Protein AF-A0A258C4A0-F1 (afdb_monomer_lite)

Sequence (217 aa):
MFFAALQIHQSFGMEEMHFGIFVYMAILFAFRDQWVIITAAVVIAVHHLLFMWLQQQNMGVYLLPEEYNTLSVVMIHAAYVIVEAIVLVVLSRQALMEAKVSQALFDATDALVEQDGSIALNKRATDVNADVIHSFNKVLASLQTTIKTLNQAASDLHVQSDNLSADGKSLAAGMEQKLKEVERIAAATEEMSYNLAGLHKLAAAVELVVNSQHKQP

Radius of gyration: 52.53 Å; chains: 1; bounding box: 87×23×168 Å

Foldseek 3Di:
DVVLQVQCFVVQQPPVSNVVLLVVLVVQLVVLDLVSLVVSLVVVLCSLVVQLVCVVVVVSGGNHHPVQSDPVNSVVSNVVSVVSSVVSSVVSPVVVLVVLVVVLVVVQVVVQQDPVRHGDLVGARDCPPDPVSVVRNVVSVVVVVVVVVVVVVVVVVVVVVVVVVVVVVVVVVVVVVVVVVVVVVVVVVVVVVVVVVVVVVVVVVVVVVVVVVVPDD

pLDDT: mean 91.9, std 8.98, range [40.16, 98.06]

Structure (mmCIF, N/CA/C/O backbone):
data_AF-A0A258C4A0-F1
#
_entry.id   AF-A0A258C4A0-F1
#
loop_
_atom_site.group_PDB
_atom_site.id
_atom_site.type_symbol
_atom_site.label_atom_id
_atom_site.label_alt_id
_atom_site.label_comp_id
_atom_site.label_asym_id
_atom_site.label_entity_id
_atom_site.label_seq_id
_atom_site.pdbx_PDB_ins_code
_atom_site.Cartn_x
_atom_site.Cartn_y
_atom_site.Cartn_z
_atom_site.occupancy
_atom_site.B_iso_or_equiv
_atom_site.auth_seq_id
_atom_site.auth_comp_id
_atom_site.auth_asym_id
_atom_site.auth_atom_id
_atom_site.pdbx_PDB_model_num
ATOM 1 N N . MET A 1 1 ? 9.074 -0.095 -23.973 1.00 90.88 1 MET A N 1
ATOM 2 C CA . MET A 1 1 ? 10.442 -0.093 -24.539 1.00 90.88 1 MET A CA 1
ATOM 3 C C . MET A 1 1 ? 10.469 -0.183 -26.056 1.00 90.88 1 MET A C 1
ATOM 5 O O . MET A 1 1 ? 11.158 0.629 -26.649 1.00 90.88 1 MET A O 1
ATOM 9 N N . PHE A 1 2 ? 9.676 -1.051 -26.700 1.00 92.81 2 PHE A N 1
ATOM 10 C CA . PHE A 1 2 ? 9.595 -1.100 -28.172 1.00 92.81 2 PHE A CA 1
ATOM 11 C C . PHE A 1 2 ? 9.323 0.266 -28.835 1.00 92.81 2 PHE A C 1
ATOM 13 O O . PHE A 1 2 ? 10.041 0.652 -29.747 1.00 92.81 2 PHE A O 1
ATOM 20 N N . PHE A 1 3 ? 8.349 1.035 -28.334 1.00 93.81 3 PHE A N 1
ATOM 21 C CA . PHE A 1 3 ? 8.060 2.375 -28.865 1.00 93.81 3 PHE A CA 1
ATOM 22 C C . PHE A 1 3 ? 9.232 3.358 -28.735 1.00 93.81 3 PHE A C 1
ATOM 24 O O . PHE A 1 3 ? 9.452 4.138 -29.652 1.00 93.81 3 PHE A O 1
ATOM 31 N N . ALA A 1 4 ? 10.011 3.286 -27.650 1.00 94.75 4 ALA A N 1
ATOM 32 C CA . ALA A 1 4 ? 11.207 4.114 -27.480 1.00 94.75 4 ALA A CA 1
ATOM 33 C C . ALA A 1 4 ? 12.268 3.766 -28.535 1.00 94.75 4 ALA A C 1
ATOM 35 O O . ALA A 1 4 ? 12.763 4.645 -29.229 1.00 94.75 4 ALA A O 1
ATOM 36 N N . ALA A 1 5 ? 12.542 2.469 -28.716 1.00 94.56 5 ALA A N 1
ATOM 37 C CA . ALA A 1 5 ? 13.467 1.973 -29.736 1.00 94.56 5 ALA A CA 1
ATOM 38 C C . ALA A 1 5 ? 13.038 2.383 -31.156 1.00 94.56 5 ALA A C 1
ATOM 40 O O . ALA A 1 5 ? 13.861 2.793 -31.970 1.00 94.56 5 ALA A O 1
ATOM 41 N N . LEU A 1 6 ? 11.735 2.311 -31.446 1.00 95.06 6 LEU A N 1
ATOM 42 C CA . LEU A 1 6 ? 11.181 2.743 -32.726 1.00 95.06 6 LEU A CA 1
ATOM 43 C C . LEU A 1 6 ? 11.359 4.251 -32.946 1.00 95.06 6 LEU A C 1
ATOM 45 O O . LEU A 1 6 ? 11.721 4.658 -34.044 1.00 95.06 6 LEU A O 1
ATOM 49 N N . GLN A 1 7 ? 11.114 5.071 -31.923 1.00 95.88 7 GLN A N 1
ATOM 50 C CA . GLN A 1 7 ? 11.280 6.523 -32.004 1.00 95.88 7 GLN A CA 1
ATOM 51 C C . GLN A 1 7 ? 12.736 6.921 -32.251 1.00 95.88 7 GLN A C 1
ATOM 53 O O . GLN A 1 7 ? 12.980 7.718 -33.150 1.00 95.88 7 GLN A O 1
ATOM 58 N N . ILE A 1 8 ? 13.682 6.312 -31.527 1.00 96.25 8 ILE A N 1
ATOM 59 C CA . ILE A 1 8 ? 15.127 6.505 -31.735 1.00 96.25 8 ILE A CA 1
ATOM 60 C C . ILE A 1 8 ? 15.510 6.159 -33.177 1.00 96.25 8 ILE A C 1
ATOM 62 O O . ILE A 1 8 ? 16.209 6.916 -33.850 1.00 96.25 8 ILE A O 1
ATOM 66 N N . HIS A 1 9 ? 15.004 5.034 -33.686 1.00 95.56 9 HIS A N 1
ATOM 67 C CA . HIS A 1 9 ? 15.291 4.617 -35.051 1.00 95.56 9 HIS A CA 1
ATOM 68 C C . HIS A 1 9 ? 14.701 5.575 -36.101 1.00 95.56 9 HIS A C 1
ATOM 70 O O . HIS A 1 9 ? 15.396 5.948 -37.045 1.00 95.56 9 HIS A O 1
ATOM 76 N N . GLN A 1 10 ? 13.444 6.004 -35.934 1.00 96.50 10 GLN A N 1
ATOM 77 C CA . GLN A 1 10 ? 12.771 6.933 -36.854 1.00 96.50 10 GLN A CA 1
ATOM 78 C C . GLN A 1 10 ? 13.390 8.334 -36.852 1.00 96.50 10 GLN A C 1
ATOM 80 O O . GLN A 1 10 ? 13.319 9.032 -37.860 1.00 96.50 10 GLN A O 1
ATOM 85 N N . SER A 1 11 ? 14.012 8.741 -35.746 1.00 96.00 11 SER A N 1
ATOM 86 C CA . SER A 1 11 ? 14.743 10.002 -35.636 1.00 96.00 11 SER A CA 1
ATOM 87 C C . SER A 1 11 ? 16.209 9.890 -36.055 1.00 96.00 11 SER A C 1
ATOM 89 O O . SER A 1 11 ? 17.007 10.741 -35.670 1.00 96.00 11 SER A O 1
ATOM 91 N N . PHE A 1 12 ? 16.590 8.833 -36.781 1.00 94.50 12 PHE A N 1
ATOM 92 C CA . PHE A 1 12 ? 17.969 8.590 -37.220 1.00 94.50 12 PHE A CA 1
ATOM 93 C C . PHE A 1 12 ? 18.992 8.620 -36.069 1.00 94.50 12 PHE A C 1
ATOM 95 O O . PHE A 1 12 ? 20.129 9.052 -36.241 1.00 94.50 12 PHE A O 1
ATOM 102 N N . GLY A 1 13 ? 18.588 8.161 -34.881 1.00 93.44 13 GLY A N 1
ATOM 103 C CA . GLY A 1 13 ? 19.450 8.092 -33.705 1.00 93.44 13 GLY A CA 1
ATOM 104 C C . GLY A 1 13 ? 19.597 9.393 -32.913 1.00 93.44 13 GLY A C 1
ATOM 105 O O . GLY A 1 13 ? 20.448 9.440 -32.036 1.00 93.44 13 GLY A O 1
ATOM 106 N N . MET A 1 14 ? 18.793 10.433 -33.185 1.00 94.88 14 MET A N 1
ATOM 107 C CA . MET A 1 14 ? 18.806 11.696 -32.424 1.00 94.88 14 MET A CA 1
ATOM 108 C C . MET A 1 14 ? 18.883 11.463 -30.901 1.00 94.88 14 MET A C 1
ATOM 110 O O . MET A 1 14 ? 18.046 10.757 -30.327 1.00 94.88 14 MET A O 1
ATOM 114 N N . GLU A 1 15 ? 19.891 12.053 -30.250 1.00 90.62 15 GLU A N 1
ATOM 115 C CA . GLU A 1 15 ? 20.230 11.772 -28.849 1.00 90.62 15 GLU A CA 1
ATOM 116 C C . GLU A 1 15 ? 19.059 12.090 -27.913 1.00 90.62 15 GLU A C 1
ATOM 118 O O . GLU A 1 15 ? 18.717 11.289 -27.045 1.00 90.62 15 GLU A O 1
ATOM 123 N N . GLU A 1 16 ? 18.342 13.184 -28.163 1.00 93.75 16 GLU A N 1
ATOM 124 C CA . GLU A 1 16 ? 17.208 13.623 -27.354 1.00 93.75 16 GLU A CA 1
ATOM 125 C C . GLU A 1 16 ? 16.046 12.618 -27.348 1.00 93.75 16 GLU A C 1
ATOM 127 O O . GLU A 1 16 ? 15.292 12.550 -26.376 1.00 93.75 16 GLU A O 1
ATOM 132 N N . MET A 1 17 ? 15.900 11.778 -28.381 1.00 95.31 17 MET A N 1
ATOM 133 C CA . MET A 1 17 ? 14.849 10.750 -28.387 1.00 95.31 17 MET A CA 1
ATOM 134 C C . MET A 1 17 ? 15.112 9.624 -27.382 1.00 95.31 17 MET A C 1
ATOM 136 O O . MET A 1 17 ? 14.172 8.930 -26.986 1.00 95.31 17 MET A O 1
ATOM 140 N N . HIS A 1 18 ? 16.343 9.485 -26.879 1.00 95.25 18 HIS A N 1
ATOM 141 C CA . HIS A 1 18 ? 16.663 8.547 -25.803 1.00 95.25 18 HIS A CA 1
ATOM 142 C C . HIS A 1 18 ? 16.012 8.955 -24.479 1.00 95.25 18 HIS A C 1
ATOM 144 O O . HIS A 1 18 ? 15.714 8.082 -23.662 1.00 95.25 18 HIS A O 1
ATOM 150 N N . PHE A 1 19 ? 15.676 10.240 -24.286 1.00 94.75 19 PHE A N 1
ATOM 151 C CA . PHE A 1 19 ? 14.905 10.684 -23.119 1.00 94.75 19 PHE A CA 1
ATOM 152 C C . PHE A 1 19 ? 13.550 9.973 -23.009 1.00 94.75 19 PHE A C 1
ATOM 154 O O . PHE A 1 19 ? 13.056 9.745 -21.903 1.00 94.75 19 PHE A O 1
ATOM 161 N N . GLY A 1 20 ? 12.982 9.525 -24.136 1.00 94.81 20 GLY A N 1
ATOM 162 C CA . GLY A 1 20 ? 11.769 8.712 -24.157 1.00 94.81 20 GLY A CA 1
ATOM 163 C C . GLY A 1 20 ? 11.892 7.424 -23.337 1.00 94.81 20 GLY A C 1
ATOM 164 O O . GLY A 1 20 ? 10.916 6.998 -22.726 1.00 94.81 20 GLY A O 1
ATOM 165 N N . ILE A 1 21 ? 13.086 6.826 -23.249 1.00 95.81 21 ILE A N 1
ATOM 166 C CA . ILE A 1 21 ? 13.336 5.630 -22.431 1.00 95.81 21 ILE A CA 1
ATOM 167 C C . ILE A 1 21 ? 13.033 5.909 -20.956 1.00 95.81 21 ILE A C 1
ATOM 169 O O . ILE A 1 21 ? 12.276 5.152 -20.346 1.00 95.81 21 ILE A O 1
ATOM 173 N N . PHE A 1 22 ? 13.559 7.014 -20.426 1.00 95.94 22 PHE A N 1
ATOM 174 C CA . PHE A 1 22 ? 13.355 7.453 -19.043 1.00 95.94 22 PHE A CA 1
ATOM 175 C C . PHE A 1 22 ? 11.876 7.772 -18.781 1.00 95.94 22 PHE A C 1
ATOM 177 O O . PHE A 1 22 ? 11.286 7.329 -17.798 1.00 95.94 22 PHE A O 1
ATOM 184 N N . VAL A 1 23 ?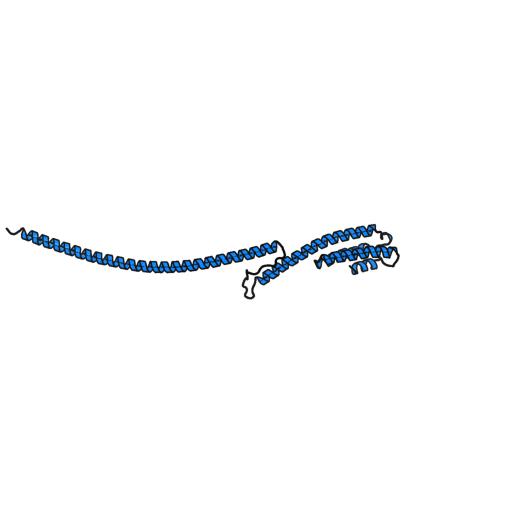 11.212 8.452 -19.724 1.00 96.38 23 VAL A N 1
ATOM 185 C CA . VAL A 1 23 ? 9.766 8.725 -19.629 1.00 96.38 23 VAL A CA 1
ATOM 186 C C . VAL A 1 23 ? 8.962 7.425 -19.559 1.00 96.38 23 VAL A C 1
ATOM 188 O O . VAL A 1 23 ? 8.087 7.275 -18.706 1.00 96.38 23 VAL A O 1
ATOM 191 N N . TYR A 1 24 ? 9.257 6.449 -20.419 1.00 96.31 24 TYR A N 1
ATOM 192 C CA . TYR A 1 24 ? 8.552 5.170 -20.392 1.00 96.31 24 TYR A CA 1
ATOM 193 C C . TYR A 1 24 ? 8.894 4.335 -19.153 1.00 96.31 24 TYR A C 1
ATOM 195 O O . TYR A 1 24 ? 8.010 3.649 -18.647 1.00 96.31 24 TYR A O 1
ATOM 203 N N . MET A 1 25 ? 10.125 4.387 -18.640 1.00 96.44 25 MET A N 1
ATOM 204 C CA . MET A 1 25 ? 10.504 3.759 -17.367 1.00 96.44 25 MET A CA 1
ATOM 205 C C . MET A 1 25 ? 9.698 4.347 -16.202 1.00 96.44 25 MET A C 1
ATOM 207 O O . MET A 1 25 ? 9.119 3.597 -15.414 1.00 96.44 25 MET A O 1
ATOM 211 N N . ALA A 1 26 ? 9.563 5.673 -16.151 1.00 95.81 26 ALA A N 1
ATOM 212 C CA . ALA A 1 26 ? 8.724 6.360 -15.175 1.00 95.81 26 ALA A CA 1
ATOM 213 C C . ALA A 1 26 ? 7.233 6.002 -15.314 1.00 95.81 26 ALA A C 1
ATOM 215 O O . ALA A 1 26 ? 6.534 5.871 -14.314 1.00 95.81 26 ALA A O 1
ATOM 216 N N . ILE A 1 27 ? 6.726 5.773 -16.530 1.00 96.44 27 ILE A N 1
ATOM 217 C CA . ILE A 1 27 ? 5.359 5.255 -16.722 1.00 96.44 27 ILE A CA 1
ATOM 218 C C . ILE A 1 27 ? 5.242 3.821 -16.186 1.00 96.44 27 ILE A C 1
ATOM 220 O O . ILE A 1 27 ? 4.262 3.489 -15.520 1.00 96.44 27 ILE A O 1
ATOM 224 N N . LEU A 1 28 ? 6.237 2.963 -16.434 1.00 96.06 28 LEU A N 1
ATOM 225 C CA . LEU A 1 28 ? 6.232 1.577 -15.955 1.00 96.06 28 LEU A CA 1
ATOM 226 C C . LEU A 1 28 ? 6.274 1.466 -14.424 1.00 96.06 28 LEU A C 1
ATOM 228 O O . LEU A 1 28 ? 5.780 0.483 -13.871 1.00 96.06 28 LEU A O 1
ATOM 232 N N . PHE A 1 29 ? 6.778 2.482 -13.724 1.00 96.19 29 PHE A N 1
ATOM 233 C CA . PHE A 1 29 ? 6.692 2.553 -12.265 1.00 96.19 29 PHE A CA 1
ATOM 234 C C . PHE A 1 29 ?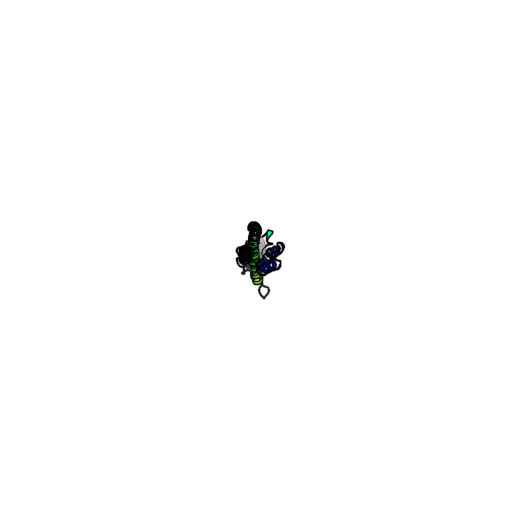 5.242 2.484 -11.748 1.00 96.19 29 PHE A C 1
ATOM 236 O O . PHE A 1 29 ? 5.010 1.959 -10.659 1.00 96.19 29 PHE A O 1
ATOM 243 N N . ALA A 1 30 ? 4.243 2.902 -12.539 1.00 95.19 30 ALA A N 1
ATOM 244 C CA . ALA A 1 30 ? 2.830 2.808 -12.162 1.00 95.19 30 ALA A CA 1
ATOM 245 C C . ALA A 1 30 ? 2.365 1.370 -11.859 1.00 95.19 30 ALA A C 1
ATOM 247 O O . ALA A 1 30 ? 1.434 1.183 -11.076 1.00 95.19 30 ALA A O 1
ATOM 248 N N . PHE A 1 31 ? 3.030 0.353 -12.420 1.00 95.12 31 PHE A N 1
ATOM 249 C CA . PHE A 1 31 ? 2.736 -1.054 -12.130 1.00 95.12 31 PHE A CA 1
ATOM 250 C C . PHE A 1 31 ? 3.229 -1.502 -10.745 1.00 95.12 31 PHE A C 1
ATOM 252 O O . PHE A 1 31 ? 2.808 -2.554 -10.270 1.00 95.12 31 PHE A O 1
ATOM 259 N N . ARG A 1 32 ? 4.099 -0.717 -10.087 1.00 95.81 32 ARG A N 1
ATOM 260 C CA . ARG A 1 32 ? 4.682 -1.000 -8.759 1.00 95.81 32 ARG A CA 1
ATOM 261 C C . ARG A 1 32 ? 5.365 -2.370 -8.670 1.00 95.81 32 ARG A C 1
ATOM 263 O O . ARG A 1 32 ? 5.501 -2.938 -7.588 1.00 95.81 32 ARG A O 1
ATOM 270 N N . ASP A 1 33 ? 5.818 -2.893 -9.805 1.00 96.50 33 ASP A N 1
ATOM 271 C CA . ASP A 1 33 ? 6.518 -4.166 -9.901 1.00 96.50 33 ASP A CA 1
ATOM 272 C C . ASP A 1 33 ? 7.958 -3.940 -10.367 1.00 96.50 33 ASP A C 1
ATOM 274 O O . ASP A 1 33 ? 8.230 -3.492 -11.482 1.00 96.50 33 ASP A O 1
ATOM 278 N N . GLN A 1 34 ? 8.897 -4.296 -9.495 1.00 96.12 34 GLN A N 1
ATOM 279 C CA . GLN A 1 34 ? 10.329 -4.235 -9.768 1.00 96.12 34 GLN A CA 1
ATOM 280 C C . GLN A 1 34 ? 10.741 -5.044 -11.004 1.00 96.12 34 GLN A C 1
ATOM 282 O O . GLN A 1 34 ? 11.671 -4.652 -11.707 1.00 96.12 34 GLN A O 1
ATOM 287 N N . TRP A 1 35 ? 10.065 -6.162 -11.288 1.00 96.69 35 TRP A N 1
ATOM 288 C CA . TRP A 1 35 ? 10.434 -7.035 -12.399 1.00 96.69 35 TRP A CA 1
ATOM 289 C C . TRP A 1 35 ? 10.115 -6.400 -13.745 1.00 96.69 35 TRP A C 1
ATOM 291 O O . TRP A 1 35 ? 10.853 -6.614 -14.707 1.00 96.69 35 TRP A O 1
ATOM 301 N N . VAL A 1 36 ? 9.083 -5.557 -13.803 1.00 97.00 36 VAL A N 1
ATOM 302 C CA . VAL A 1 36 ? 8.750 -4.768 -14.993 1.00 97.00 36 VAL A CA 1
ATOM 303 C C . VAL A 1 36 ? 9.886 -3.794 -15.318 1.00 97.00 36 VAL A C 1
ATOM 305 O O . VAL A 1 36 ? 10.315 -3.715 -16.469 1.00 97.00 36 VAL A O 1
ATOM 308 N N . ILE A 1 37 ? 10.435 -3.117 -14.303 1.00 97.56 37 ILE A N 1
ATOM 309 C CA . ILE A 1 37 ? 11.554 -2.175 -14.459 1.00 97.56 37 ILE A CA 1
ATOM 310 C C . ILE A 1 37 ? 12.844 -2.905 -14.858 1.00 97.56 37 ILE A C 1
ATOM 312 O O . ILE A 1 37 ? 13.511 -2.505 -15.811 1.00 97.56 37 ILE A O 1
ATOM 316 N N . ILE A 1 38 ? 13.174 -4.016 -14.188 1.00 97.25 38 ILE A N 1
ATOM 317 C CA . ILE A 1 38 ? 14.368 -4.819 -14.506 1.00 97.25 38 ILE A CA 1
ATOM 318 C C . ILE A 1 38 ? 14.290 -5.353 -15.941 1.00 97.25 38 ILE A C 1
ATOM 320 O O . ILE A 1 38 ? 15.254 -5.249 -16.697 1.00 97.25 38 ILE A O 1
ATOM 324 N N . THR A 1 39 ? 13.132 -5.883 -16.342 1.00 97.31 39 THR A N 1
ATOM 325 C CA . THR A 1 39 ? 12.923 -6.391 -17.704 1.00 97.31 39 THR A CA 1
ATOM 326 C C . THR A 1 39 ? 13.076 -5.275 -18.733 1.00 97.31 39 THR A C 1
ATOM 328 O O . THR A 1 39 ? 13.726 -5.473 -19.758 1.00 97.31 39 THR A O 1
ATOM 331 N N . ALA A 1 40 ? 12.534 -4.084 -18.457 1.00 96.69 40 ALA A N 1
ATOM 332 C CA . ALA A 1 40 ? 12.713 -2.927 -19.324 1.00 96.69 40 ALA A CA 1
ATOM 333 C C . ALA A 1 40 ? 14.196 -2.558 -19.485 1.00 96.69 40 ALA A C 1
ATOM 335 O O . ALA A 1 40 ? 14.653 -2.430 -20.621 1.00 96.69 40 ALA A O 1
ATOM 336 N N . ALA A 1 41 ? 14.953 -2.471 -18.386 1.00 96.81 41 ALA A N 1
ATOM 337 C CA . ALA A 1 41 ? 16.388 -2.181 -18.404 1.00 96.81 41 ALA A CA 1
ATOM 338 C C . ALA A 1 41 ? 17.187 -3.211 -19.223 1.00 96.81 41 ALA A C 1
ATOM 340 O O . ALA A 1 41 ? 18.035 -2.834 -20.032 1.00 96.81 41 ALA A O 1
ATOM 341 N N . VAL A 1 42 ? 16.877 -4.506 -19.085 1.00 96.38 42 VAL A N 1
ATOM 342 C CA . VAL A 1 42 ? 17.506 -5.574 -19.881 1.00 96.38 42 VAL A CA 1
ATOM 343 C C . VAL A 1 42 ? 17.195 -5.416 -21.370 1.00 96.38 42 VAL A C 1
ATOM 345 O O . VAL A 1 42 ? 18.102 -5.498 -22.197 1.00 96.38 42 VAL A O 1
ATOM 348 N N . VAL A 1 43 ? 15.936 -5.147 -21.730 1.00 96.62 43 VAL A N 1
ATOM 349 C CA . VAL A 1 43 ? 15.540 -4.919 -23.131 1.00 96.62 43 VAL A CA 1
ATOM 350 C C . VAL A 1 43 ? 16.266 -3.709 -23.720 1.00 96.62 43 VAL A C 1
ATOM 352 O O . VAL A 1 43 ? 16.743 -3.778 -24.851 1.00 96.62 43 VAL A O 1
ATOM 355 N N . ILE A 1 44 ? 16.386 -2.619 -22.957 1.00 95.62 44 ILE A N 1
ATOM 356 C CA . ILE A 1 44 ? 17.127 -1.418 -23.362 1.00 95.62 44 ILE A CA 1
ATOM 357 C C . ILE A 1 44 ? 18.603 -1.759 -23.595 1.00 95.62 44 ILE A C 1
ATOM 359 O O . ILE A 1 44 ? 19.142 -1.395 -24.639 1.00 95.62 44 ILE A O 1
ATOM 363 N N . ALA A 1 45 ? 19.241 -2.489 -22.677 1.00 95.12 45 ALA A N 1
ATOM 364 C CA . ALA A 1 45 ? 20.645 -2.879 -22.795 1.00 95.12 45 ALA A CA 1
ATOM 365 C C . ALA A 1 45 ? 20.902 -3.730 -24.048 1.00 95.12 45 ALA A C 1
ATOM 367 O O . ALA A 1 45 ? 21.818 -3.441 -24.817 1.00 95.12 45 ALA A O 1
ATOM 368 N N . VAL A 1 46 ? 20.055 -4.738 -24.293 1.00 96.00 46 VAL A N 1
ATOM 369 C CA . VAL A 1 46 ? 20.134 -5.564 -25.506 1.00 96.00 46 VAL A CA 1
ATOM 370 C C . VAL A 1 46 ? 19.940 -4.707 -26.753 1.00 96.00 46 VAL A C 1
ATOM 372 O O . VAL A 1 46 ? 20.724 -4.829 -27.688 1.00 96.00 46 VAL A O 1
ATOM 375 N N . HIS A 1 47 ? 18.943 -3.817 -26.763 1.00 95.62 47 HIS A N 1
ATOM 376 C CA . HIS A 1 47 ? 18.698 -2.916 -27.888 1.00 95.62 47 HIS A CA 1
ATOM 377 C C . HIS A 1 47 ? 19.914 -2.033 -28.192 1.00 95.62 47 HIS A C 1
ATOM 379 O O . HIS A 1 47 ? 20.343 -2.005 -29.339 1.00 95.62 47 HIS A O 1
ATOM 385 N N . HIS A 1 48 ? 20.511 -1.384 -27.189 1.00 94.94 48 HIS A N 1
ATOM 386 C CA . HIS A 1 48 ? 21.649 -0.482 -27.400 1.00 94.94 48 HIS A CA 1
ATOM 387 C C . HIS A 1 48 ? 22.887 -1.233 -27.888 1.00 94.94 48 HIS A C 1
ATOM 389 O O . HIS A 1 48 ? 23.511 -0.822 -28.859 1.00 94.94 48 HIS A O 1
ATOM 395 N N . LEU A 1 49 ? 23.231 -2.366 -27.270 1.00 94.38 49 LEU A N 1
ATOM 396 C CA . LEU A 1 49 ? 24.405 -3.139 -27.685 1.00 94.38 49 LEU A CA 1
ATOM 397 C C . LEU A 1 49 ? 24.226 -3.741 -29.083 1.00 94.38 49 LEU A C 1
ATOM 399 O O . LEU A 1 49 ? 25.136 -3.671 -29.909 1.00 94.38 49 LEU A O 1
ATOM 403 N N . LEU A 1 50 ? 23.047 -4.305 -29.361 1.00 94.75 50 LEU A N 1
ATOM 404 C CA . LEU A 1 50 ? 22.751 -4.918 -30.650 1.00 94.75 50 LEU A CA 1
ATOM 405 C C . LEU A 1 50 ? 22.672 -3.870 -31.763 1.00 94.75 50 LEU A C 1
ATOM 407 O O . LEU A 1 50 ? 23.266 -4.071 -32.816 1.00 94.75 50 LEU A O 1
ATOM 411 N N . PHE A 1 51 ? 21.971 -2.754 -31.550 1.00 94.81 51 PHE A N 1
ATOM 412 C CA . PHE A 1 51 ? 21.794 -1.738 -32.590 1.00 94.81 51 PHE A CA 1
ATOM 413 C C . PHE A 1 51 ? 23.072 -0.935 -32.827 1.00 94.81 51 PHE A C 1
ATOM 415 O O . PHE A 1 51 ? 23.354 -0.632 -33.980 1.00 94.81 51 PHE A O 1
ATOM 422 N N . MET A 1 52 ? 23.889 -0.680 -31.796 1.00 94.81 52 MET A N 1
ATOM 423 C CA . MET A 1 52 ? 25.234 -0.117 -31.971 1.00 94.81 52 MET A CA 1
ATOM 424 C C . MET A 1 52 ? 26.057 -1.004 -32.914 1.00 94.81 52 MET A C 1
ATOM 426 O O . MET A 1 52 ? 26.620 -0.513 -33.893 1.00 94.81 52 MET A O 1
ATOM 430 N N . TRP A 1 53 ? 26.083 -2.318 -32.656 1.00 94.31 53 TRP A N 1
ATOM 431 C CA . TRP A 1 53 ? 26.824 -3.274 -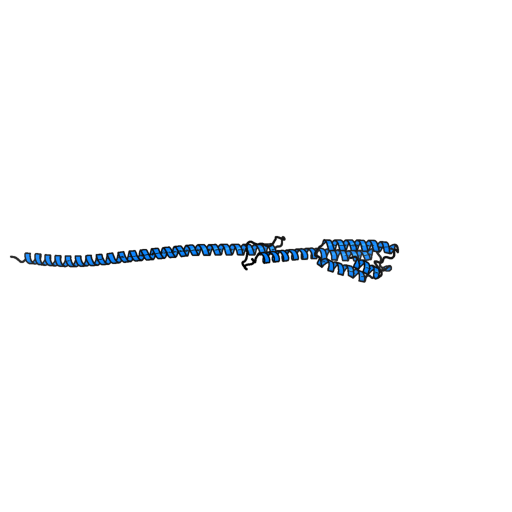33.479 1.00 94.31 53 TRP A CA 1
ATOM 432 C C . TRP A 1 53 ? 26.273 -3.370 -34.908 1.00 94.31 53 TRP A C 1
ATOM 434 O O . TRP A 1 53 ? 27.037 -3.269 -35.863 1.00 94.31 53 TRP A O 1
ATOM 444 N N . LEU A 1 54 ? 24.955 -3.506 -35.081 1.00 95.25 54 LEU A N 1
ATOM 445 C CA . LEU A 1 54 ? 24.317 -3.583 -36.403 1.00 95.25 54 LEU A CA 1
ATOM 446 C C . LEU A 1 54 ? 24.507 -2.293 -37.221 1.00 95.25 54 LEU A C 1
ATOM 448 O O . LEU A 1 54 ? 24.736 -2.358 -38.431 1.00 95.25 54 LEU A O 1
ATOM 452 N N . GLN A 1 55 ? 24.442 -1.125 -36.577 1.00 94.88 55 GLN A N 1
ATOM 453 C CA . GLN A 1 55 ? 24.678 0.161 -37.230 1.00 94.88 55 GLN A CA 1
ATOM 454 C C . GLN A 1 55 ? 26.133 0.287 -37.703 1.00 94.88 55 GLN A C 1
ATOM 456 O O . GLN A 1 55 ? 26.364 0.728 -38.824 1.00 94.88 55 GLN A O 1
ATOM 461 N N . GLN A 1 56 ? 27.110 -0.182 -36.915 1.00 92.12 56 GLN A N 1
ATOM 462 C CA . GLN A 1 56 ? 28.523 -0.236 -37.331 1.00 92.12 56 GLN A CA 1
ATOM 463 C C . GLN A 1 56 ? 28.756 -1.142 -38.554 1.00 92.12 56 GLN A C 1
ATOM 465 O O . GLN A 1 56 ? 29.714 -0.937 -39.294 1.00 92.12 56 GLN A O 1
ATOM 470 N N . GLN A 1 57 ? 27.876 -2.121 -38.793 1.00 94.31 57 GLN A N 1
ATOM 471 C CA . GLN A 1 57 ? 27.894 -2.981 -39.982 1.00 94.31 57 GLN A CA 1
ATOM 472 C C . GLN A 1 57 ? 27.074 -2.420 -41.159 1.00 94.31 57 GLN A C 1
ATOM 474 O O . GLN A 1 57 ? 26.873 -3.120 -42.149 1.00 94.31 57 GLN A O 1
ATOM 479 N N . ASN A 1 58 ? 26.587 -1.175 -41.077 1.00 91.88 58 ASN A N 1
ATOM 480 C CA . ASN A 1 58 ? 25.765 -0.524 -42.105 1.00 91.88 58 ASN A CA 1
ATOM 481 C C . ASN A 1 58 ? 24.455 -1.272 -42.433 1.00 91.88 58 ASN A C 1
ATOM 483 O O . ASN A 1 58 ? 23.973 -1.236 -43.564 1.00 91.88 58 ASN A O 1
ATOM 487 N N . MET A 1 59 ? 23.837 -1.934 -41.446 1.00 92.19 59 MET A N 1
ATOM 488 C CA . MET A 1 59 ? 22.606 -2.721 -41.639 1.00 92.19 59 MET A CA 1
ATOM 489 C C . MET A 1 59 ? 21.303 -1.896 -41.671 1.00 92.19 59 MET A C 1
ATOM 491 O O . MET A 1 59 ? 20.218 -2.454 -41.526 1.00 92.19 59 MET A O 1
ATOM 495 N N . GLY A 1 60 ? 21.384 -0.573 -41.850 1.00 91.50 60 GLY A N 1
ATOM 496 C CA . GLY A 1 60 ? 20.206 0.297 -41.974 1.00 91.50 60 GLY A CA 1
ATOM 497 C C . GLY A 1 60 ? 19.385 0.463 -40.690 1.00 91.50 60 GLY A C 1
ATOM 498 O O . GLY A 1 60 ? 18.210 0.811 -40.762 1.00 91.50 60 GLY A O 1
ATOM 499 N N . VAL A 1 61 ? 19.982 0.211 -39.520 1.00 93.94 61 VAL A N 1
ATOM 500 C CA . VAL A 1 61 ? 19.404 0.539 -38.208 1.00 93.94 61 VAL A CA 1
ATOM 501 C C . VAL A 1 61 ? 20.141 1.721 -37.591 1.00 93.94 61 VAL A C 1
ATOM 503 O O . VAL A 1 61 ? 21.327 1.914 -37.846 1.00 93.94 61 VAL A O 1
ATOM 506 N N . TYR A 1 62 ? 19.432 2.494 -36.771 1.00 94.75 62 TYR A N 1
ATOM 507 C CA . TYR A 1 62 ? 19.939 3.737 -36.191 1.00 94.75 62 TYR A CA 1
ATOM 508 C C . TYR A 1 62 ? 19.699 3.729 -34.685 1.00 94.75 62 TYR A C 1
ATOM 510 O O . TYR A 1 62 ? 18.560 3.559 -34.248 1.00 94.75 62 TYR A O 1
ATOM 518 N N . LEU A 1 63 ? 20.778 3.883 -33.922 1.00 95.12 63 LEU A N 1
ATOM 519 C CA . LEU A 1 63 ? 20.787 4.070 -32.475 1.00 95.12 63 LEU A CA 1
ATOM 520 C C . LEU A 1 63 ? 21.279 5.474 -32.126 1.00 95.12 63 LEU A C 1
ATOM 522 O O . LEU A 1 63 ? 20.586 6.194 -31.429 1.00 95.12 63 LEU A O 1
ATOM 526 N N . LEU A 1 64 ? 22.450 5.859 -32.633 1.00 94.56 64 LEU A N 1
ATOM 527 C CA . LEU A 1 64 ? 23.085 7.161 -32.405 1.00 94.56 64 LEU A CA 1
ATOM 528 C C . LEU A 1 64 ? 23.490 7.778 -33.750 1.00 94.56 64 LEU A C 1
ATOM 530 O O . LEU A 1 64 ? 23.639 7.031 -34.723 1.00 94.56 64 LEU A O 1
ATOM 534 N N . PRO A 1 65 ? 23.724 9.099 -33.842 1.00 93.44 65 PRO A N 1
ATOM 535 C CA . PRO A 1 65 ? 24.335 9.686 -35.030 1.00 93.44 65 PRO A CA 1
ATOM 536 C C . PRO A 1 65 ? 25.718 9.058 -35.269 1.00 93.44 65 PRO A C 1
ATOM 538 O O . PRO A 1 65 ? 26.403 8.686 -34.315 1.00 93.44 65 PRO A O 1
ATOM 541 N N . GLU A 1 66 ? 26.141 8.912 -36.530 1.00 87.75 66 GLU A N 1
ATOM 542 C CA . GLU A 1 66 ? 27.363 8.158 -36.879 1.00 87.75 66 GLU A CA 1
ATOM 543 C C . GLU A 1 66 ? 28.612 8.645 -36.132 1.00 87.75 66 GLU A C 1
ATOM 545 O O . GLU A 1 66 ? 29.415 7.833 -35.674 1.00 87.75 66 GLU A O 1
ATOM 550 N N . GLU A 1 67 ? 28.740 9.959 -35.949 1.00 87.56 67 GLU A N 1
ATOM 551 C CA . GLU A 1 67 ? 29.862 10.595 -35.254 1.00 87.56 67 GLU A CA 1
ATOM 552 C C . GLU A 1 67 ? 29.921 10.274 -33.747 1.00 87.56 67 GLU A C 1
ATOM 554 O O . GLU A 1 67 ? 31.001 10.282 -33.154 1.00 87.56 67 GLU A O 1
ATOM 559 N N . TYR A 1 68 ? 28.783 9.919 -33.141 1.00 87.25 68 TYR A N 1
ATOM 560 C CA . TYR A 1 68 ? 28.647 9.623 -31.711 1.00 87.25 68 TYR A CA 1
ATOM 561 C C . TYR A 1 68 ? 28.407 8.140 -31.409 1.00 87.25 68 TYR A C 1
ATOM 563 O O . TYR A 1 68 ? 28.367 7.765 -30.234 1.00 87.25 68 TYR A O 1
ATOM 571 N N . ASN A 1 69 ? 28.306 7.275 -32.428 1.00 89.12 69 ASN A N 1
ATOM 572 C CA . ASN A 1 69 ? 28.070 5.832 -32.292 1.00 89.12 69 ASN A CA 1
ATOM 573 C C . ASN A 1 69 ? 29.303 5.068 -31.759 1.00 89.12 69 ASN A C 1
ATOM 575 O O . ASN A 1 69 ? 29.875 4.179 -32.398 1.00 89.12 69 ASN A O 1
ATOM 579 N N . THR A 1 70 ? 29.729 5.435 -30.554 1.00 90.38 70 THR A N 1
ATOM 580 C CA . THR A 1 70 ? 30.884 4.890 -29.851 1.00 90.38 70 THR A CA 1
ATOM 581 C C . THR A 1 70 ? 30.439 4.141 -28.602 1.00 90.38 70 THR A C 1
ATOM 583 O O . THR A 1 70 ? 29.471 4.510 -27.932 1.00 90.38 70 THR A O 1
ATOM 586 N N . LEU A 1 71 ? 31.211 3.120 -28.221 1.00 91.19 71 LEU A N 1
ATOM 587 C CA . LEU A 1 71 ? 30.955 2.365 -26.993 1.00 91.19 71 LEU A CA 1
ATOM 588 C C . LEU A 1 71 ? 30.932 3.275 -25.750 1.00 91.19 71 LEU A C 1
ATOM 590 O O . LEU A 1 71 ? 30.148 3.039 -24.839 1.00 91.19 71 LEU A O 1
ATOM 594 N N . SER A 1 72 ? 31.743 4.338 -25.719 1.00 92.69 72 SER A N 1
ATOM 595 C CA . SER A 1 72 ? 31.788 5.279 -24.592 1.00 92.69 72 SER A CA 1
ATOM 596 C C . SER A 1 72 ? 30.443 5.970 -24.354 1.00 92.69 72 SER A C 1
ATOM 598 O O . SER A 1 72 ? 29.995 6.049 -23.212 1.00 92.69 72 SER A O 1
ATOM 600 N N . VAL A 1 73 ? 29.777 6.441 -25.414 1.00 91.88 73 VAL A N 1
ATOM 601 C CA . VAL A 1 73 ? 28.481 7.135 -25.304 1.00 91.88 73 VAL A CA 1
ATOM 602 C C . VAL A 1 73 ? 27.389 6.169 -24.842 1.00 91.88 73 VAL A C 1
ATOM 604 O O . VAL A 1 73 ? 26.605 6.500 -23.949 1.00 91.88 73 VAL A O 1
ATOM 607 N N . VAL A 1 74 ? 27.389 4.941 -25.369 1.00 93.19 74 VAL A N 1
ATOM 608 C CA . VAL A 1 74 ? 26.469 3.877 -24.935 1.00 93.19 74 VAL A CA 1
ATOM 609 C C . VAL A 1 74 ? 26.683 3.519 -23.462 1.00 93.19 74 VAL A C 1
ATOM 611 O O . VAL A 1 74 ? 25.714 3.346 -22.726 1.00 93.19 74 VAL A O 1
ATOM 614 N N . MET A 1 75 ? 27.934 3.461 -22.994 1.00 92.69 75 MET A N 1
ATOM 615 C CA . MET A 1 75 ? 28.241 3.184 -21.587 1.00 92.69 75 MET A CA 1
ATOM 616 C C . MET A 1 75 ? 27.770 4.299 -20.646 1.00 92.69 75 MET A C 1
ATOM 618 O O . MET A 1 75 ? 27.307 4.000 -19.546 1.00 92.69 75 MET A O 1
ATOM 622 N N . ILE A 1 76 ? 27.828 5.566 -21.073 1.00 93.06 76 ILE A N 1
ATOM 623 C CA . ILE A 1 76 ? 27.259 6.686 -20.307 1.00 93.06 76 ILE A CA 1
ATOM 624 C C . ILE A 1 76 ? 25.740 6.513 -20.174 1.00 93.06 76 ILE A C 1
ATOM 626 O O . ILE A 1 76 ? 25.213 6.565 -19.064 1.00 93.06 76 ILE A O 1
ATOM 630 N N . HIS A 1 77 ? 25.037 6.229 -21.274 1.00 91.56 77 HIS A N 1
ATOM 631 C CA . HIS A 1 77 ? 23.591 5.982 -21.246 1.00 91.56 77 HIS A CA 1
ATOM 632 C C . HIS A 1 77 ? 23.231 4.785 -20.360 1.00 91.56 77 HIS A C 1
ATOM 634 O O . HIS A 1 77 ? 22.314 4.868 -19.543 1.00 91.56 77 HIS A O 1
ATOM 640 N N . ALA A 1 78 ? 23.992 3.693 -20.463 1.00 93.56 78 ALA A N 1
ATOM 641 C CA . ALA A 1 78 ? 23.813 2.520 -19.619 1.00 93.56 78 ALA A CA 1
ATOM 642 C C . ALA A 1 78 ? 23.965 2.864 -18.129 1.00 93.56 78 ALA A C 1
ATOM 644 O O . ALA A 1 78 ? 23.162 2.408 -17.318 1.00 93.56 78 ALA A O 1
ATOM 645 N N . ALA A 1 79 ? 24.938 3.706 -17.762 1.00 94.94 79 ALA A N 1
ATOM 646 C CA . ALA A 1 79 ? 25.109 4.153 -16.382 1.00 94.94 79 ALA A CA 1
ATOM 647 C C . ALA A 1 79 ? 23.876 4.916 -15.867 1.00 94.94 79 ALA A C 1
ATOM 649 O O . ALA A 1 79 ? 23.401 4.626 -14.768 1.00 94.94 79 ALA A O 1
ATOM 650 N N . TYR A 1 80 ? 23.310 5.826 -16.666 1.00 95.81 80 TYR A N 1
ATOM 651 C CA . TYR A 1 80 ? 22.086 6.5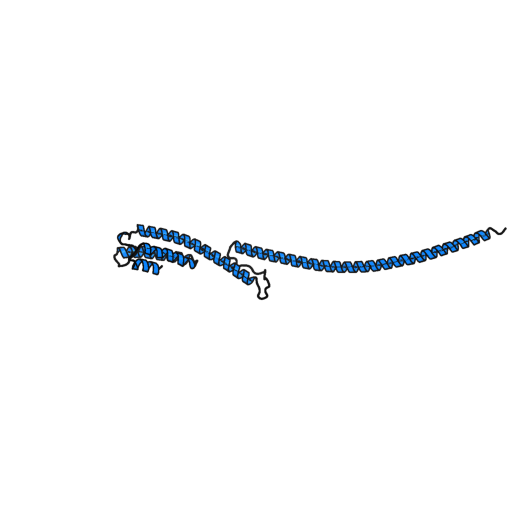46 -16.296 1.00 95.81 80 TYR A CA 1
ATOM 652 C C . TYR A 1 80 ? 20.880 5.615 -16.135 1.00 95.81 80 TYR A C 1
ATOM 654 O O . TYR A 1 80 ? 20.171 5.715 -15.134 1.00 95.81 80 TYR A O 1
ATOM 662 N N . VAL A 1 81 ? 20.678 4.670 -17.059 1.00 96.00 81 VAL A N 1
ATOM 663 C CA . VAL A 1 81 ? 19.585 3.684 -16.975 1.00 96.00 81 VAL A CA 1
ATOM 664 C C . VAL A 1 81 ? 19.746 2.778 -15.751 1.00 96.00 81 VAL A C 1
ATOM 666 O O . VAL A 1 81 ? 18.757 2.457 -15.099 1.00 96.00 81 VAL A O 1
ATOM 669 N N . ILE A 1 82 ? 20.975 2.385 -15.393 1.00 96.94 82 ILE A N 1
ATOM 670 C CA . ILE A 1 82 ? 21.238 1.595 -14.179 1.00 96.94 82 ILE A CA 1
ATOM 671 C C . ILE A 1 82 ? 20.851 2.387 -12.930 1.00 96.94 82 ILE A C 1
ATOM 673 O O . ILE A 1 82 ? 20.146 1.859 -12.069 1.00 96.94 82 ILE A O 1
ATOM 677 N N . VAL A 1 83 ? 21.291 3.644 -12.826 1.00 97.69 83 VAL A N 1
ATOM 678 C CA . VAL A 1 83 ? 20.962 4.503 -11.680 1.00 97.69 83 VAL A CA 1
ATOM 679 C C . VAL A 1 83 ? 19.449 4.696 -11.572 1.00 97.69 83 VAL A C 1
ATOM 681 O O . VAL A 1 83 ? 18.884 4.490 -10.498 1.00 97.69 83 VAL A O 1
ATOM 684 N N . GLU A 1 84 ? 18.781 5.020 -12.679 1.00 97.06 84 GLU A N 1
ATOM 685 C CA . GLU A 1 84 ? 17.325 5.163 -12.718 1.00 97.06 84 GLU A CA 1
ATOM 686 C C . GLU A 1 84 ? 16.617 3.863 -12.310 1.00 97.06 84 GLU A C 1
ATOM 688 O O . GLU A 1 84 ? 15.744 3.884 -11.443 1.00 97.06 84 GLU A O 1
ATOM 693 N N . ALA A 1 85 ? 17.013 2.721 -12.878 1.00 97.50 85 ALA A N 1
ATOM 694 C CA . ALA A 1 85 ? 16.413 1.428 -12.570 1.00 97.50 85 ALA A CA 1
ATOM 695 C C . ALA A 1 85 ? 16.547 1.077 -11.083 1.00 97.50 85 ALA A C 1
ATOM 697 O O . ALA A 1 85 ? 15.582 0.608 -10.483 1.00 97.50 85 ALA A O 1
ATOM 698 N N . ILE A 1 86 ? 17.707 1.337 -10.467 1.00 98.00 86 ILE A N 1
ATOM 699 C CA . ILE A 1 86 ? 17.915 1.120 -9.028 1.00 98.00 86 ILE A CA 1
ATOM 700 C C . ILE A 1 86 ? 16.920 1.956 -8.218 1.00 98.00 86 ILE A C 1
ATOM 702 O O . ILE A 1 86 ? 16.231 1.415 -7.349 1.00 98.00 86 ILE A O 1
ATOM 706 N N . VAL A 1 87 ? 16.811 3.253 -8.519 1.00 98.00 87 VAL A N 1
ATOM 707 C CA . VAL A 1 87 ? 15.890 4.158 -7.820 1.00 98.00 87 VAL A CA 1
ATOM 708 C C . VAL A 1 87 ? 14.441 3.698 -7.996 1.00 98.00 87 VAL A C 1
ATOM 710 O O . VAL A 1 87 ? 13.725 3.532 -7.007 1.00 98.00 87 VAL A O 1
ATOM 713 N N . LEU A 1 88 ? 14.013 3.415 -9.228 1.00 97.75 88 LEU A N 1
ATOM 714 C CA . LEU A 1 88 ? 12.645 2.983 -9.519 1.00 97.75 88 LEU A CA 1
ATOM 715 C C . LEU A 1 88 ? 12.305 1.630 -8.890 1.00 97.75 88 LEU A C 1
ATOM 717 O O . LEU A 1 88 ? 11.177 1.444 -8.440 1.00 97.75 88 LEU A O 1
ATOM 721 N N . VAL A 1 89 ? 13.250 0.690 -8.805 1.00 98.06 89 VAL A N 1
ATOM 722 C CA . VAL A 1 89 ? 13.041 -0.598 -8.123 1.00 98.06 89 VAL A CA 1
ATOM 723 C C . VAL A 1 89 ? 12.817 -0.393 -6.626 1.00 98.06 89 VAL A C 1
ATOM 725 O O . VAL A 1 89 ? 11.896 -0.989 -6.062 1.00 98.06 89 VAL A O 1
ATOM 728 N N . VAL A 1 90 ? 13.618 0.459 -5.978 1.00 97.88 90 VAL A N 1
ATOM 729 C CA . VAL A 1 90 ? 13.447 0.784 -4.552 1.00 97.88 90 VAL A CA 1
ATOM 730 C C . VAL A 1 90 ? 12.086 1.434 -4.311 1.00 97.88 90 VAL A C 1
ATOM 732 O O . VAL A 1 90 ? 11.330 0.961 -3.459 1.00 97.88 90 VAL A O 1
ATOM 735 N N . LEU A 1 91 ? 11.736 2.450 -5.104 1.00 97.50 91 LEU A N 1
ATOM 736 C CA . LEU A 1 91 ? 10.448 3.136 -4.997 1.00 97.50 91 LEU A CA 1
ATOM 737 C C . LEU A 1 91 ? 9.273 2.196 -5.287 1.00 97.50 91 LEU A C 1
ATOM 739 O O . LEU A 1 91 ? 8.266 2.245 -4.588 1.00 97.50 91 LEU A O 1
ATOM 743 N N . SER A 1 92 ? 9.393 1.298 -6.270 1.00 97.06 92 SER A N 1
ATOM 744 C CA . SER A 1 92 ? 8.332 0.336 -6.610 1.00 97.06 92 SER A CA 1
ATOM 745 C C . SER A 1 92 ? 8.046 -0.607 -5.446 1.00 97.06 92 SER A C 1
ATOM 747 O O . SER A 1 92 ? 6.888 -0.865 -5.125 1.00 97.06 92 SER A O 1
ATOM 749 N N . ARG A 1 93 ? 9.095 -1.095 -4.770 1.00 95.56 93 ARG A N 1
ATOM 750 C CA . ARG A 1 93 ? 8.945 -1.946 -3.581 1.00 95.56 93 ARG A CA 1
ATOM 751 C C . ARG A 1 93 ? 8.254 -1.203 -2.438 1.00 95.56 93 ARG A C 1
ATOM 753 O O . ARG A 1 93 ? 7.376 -1.780 -1.803 1.00 95.56 93 ARG A O 1
ATOM 760 N N . GLN A 1 94 ? 8.629 0.053 -2.195 1.00 95.50 94 GLN A N 1
ATOM 761 C CA . GLN A 1 94 ? 7.994 0.892 -1.173 1.00 95.50 94 GLN A CA 1
ATOM 762 C C . GLN A 1 94 ? 6.517 1.135 -1.503 1.00 95.50 94 GLN A C 1
ATOM 764 O O . GLN A 1 94 ? 5.655 0.799 -0.697 1.00 95.50 94 GLN A O 1
ATOM 769 N N . ALA A 1 95 ? 6.215 1.578 -2.725 1.00 96.25 95 ALA A N 1
ATOM 770 C CA . ALA A 1 95 ? 4.851 1.827 -3.184 1.00 96.25 95 ALA A CA 1
ATOM 771 C C . ALA A 1 95 ? 3.967 0.566 -3.140 1.00 96.25 95 ALA A C 1
ATOM 773 O O . ALA A 1 95 ? 2.778 0.643 -2.828 1.00 96.25 95 ALA A O 1
ATOM 774 N N . LEU A 1 96 ? 4.527 -0.614 -3.436 1.00 95.56 96 LEU A N 1
ATOM 775 C CA . LEU A 1 96 ? 3.809 -1.884 -3.312 1.00 95.56 96 LEU A CA 1
ATOM 776 C C . LEU A 1 96 ? 3.495 -2.220 -1.850 1.00 95.56 96 LEU A C 1
ATOM 778 O O . LEU A 1 96 ? 2.394 -2.684 -1.554 1.00 95.56 96 LEU A O 1
ATOM 782 N N . MET A 1 97 ? 4.446 -2.006 -0.939 1.00 94.50 97 MET A N 1
ATOM 783 C CA . MET A 1 97 ? 4.221 -2.230 0.490 1.00 94.50 97 MET A CA 1
ATOM 784 C C . MET A 1 97 ? 3.193 -1.255 1.062 1.00 94.50 97 MET A C 1
ATOM 786 O O . MET A 1 97 ? 2.280 -1.696 1.756 1.00 94.50 97 MET A O 1
ATOM 790 N N . GLU A 1 98 ? 3.272 0.028 0.715 1.00 95.38 98 GLU A N 1
ATOM 791 C CA . GLU A 1 98 ? 2.269 1.030 1.090 1.00 95.38 98 GLU A CA 1
ATOM 792 C C . GLU A 1 98 ? 0.873 0.632 0.601 1.00 95.38 98 GLU A C 1
ATOM 794 O O . GLU A 1 98 ? -0.072 0.617 1.386 1.00 95.38 98 GLU A O 1
ATOM 799 N N . ALA A 1 99 ? 0.747 0.203 -0.659 1.00 95.44 99 ALA A N 1
ATOM 800 C CA . ALA A 1 99 ? -0.527 -0.252 -1.209 1.00 95.44 99 ALA A CA 1
ATOM 801 C C . ALA A 1 99 ? -1.102 -1.463 -0.455 1.00 95.44 99 ALA A C 1
ATOM 803 O O . ALA A 1 99 ? -2.299 -1.498 -0.172 1.00 95.44 99 ALA A O 1
ATOM 804 N N . LYS A 1 100 ? -0.259 -2.440 -0.090 1.00 95.69 100 LYS A N 1
ATOM 805 C CA . LYS A 1 100 ? -0.672 -3.608 0.707 1.00 95.69 100 LYS A CA 1
ATOM 806 C C . LYS A 1 100 ? -1.144 -3.214 2.103 1.00 95.69 100 LYS A C 1
ATOM 808 O O . LYS A 1 100 ? -2.148 -3.738 2.571 1.00 95.69 100 LYS A O 1
ATOM 813 N N . VAL A 1 101 ? -0.436 -2.294 2.757 1.00 96.56 101 VAL A N 1
ATOM 814 C CA . VAL A 1 101 ? -0.812 -1.764 4.074 1.00 96.56 101 VAL A CA 1
ATOM 815 C C . VAL A 1 101 ? -2.151 -1.037 4.001 1.00 96.56 101 VAL A C 1
ATOM 817 O O . VAL A 1 101 ? -3.036 -1.315 4.808 1.00 96.56 101 VAL A O 1
ATOM 820 N N . SER A 1 102 ? -2.331 -0.147 3.022 1.00 95.81 102 SER A N 1
ATOM 821 C CA . SER A 1 102 ? -3.597 0.560 2.821 1.00 95.81 102 SER A CA 1
ATOM 822 C C . SER A 1 102 ? -4.755 -0.403 2.571 1.00 95.81 102 SER A C 1
ATOM 824 O O . SER A 1 102 ? -5.808 -0.237 3.181 1.00 95.81 102 SER A O 1
ATOM 826 N N . GLN A 1 103 ? -4.555 -1.432 1.740 1.00 96.19 103 GLN A N 1
ATOM 827 C CA . GLN A 1 103 ? -5.581 -2.444 1.488 1.00 96.19 103 GLN A CA 1
ATOM 828 C C . GLN A 1 103 ? -5.924 -3.230 2.757 1.00 96.19 103 GLN A C 1
ATOM 830 O O . GLN A 1 103 ? -7.094 -3.368 3.087 1.00 96.19 103 GLN A O 1
ATOM 835 N N . ALA A 1 104 ? -4.919 -3.678 3.518 1.00 95.94 104 ALA A N 1
ATOM 836 C CA . ALA A 1 104 ? -5.147 -4.415 4.759 1.00 95.94 104 ALA A CA 1
ATOM 837 C C . ALA A 1 104 ? -5.923 -3.590 5.801 1.00 95.94 104 ALA A C 1
ATOM 839 O O . ALA A 1 104 ? -6.760 -4.140 6.515 1.00 95.94 104 ALA A O 1
ATOM 840 N N . LEU A 1 105 ? -5.672 -2.279 5.887 1.00 95.25 105 LEU A N 1
ATOM 841 C CA . LEU A 1 105 ? -6.441 -1.374 6.748 1.00 95.25 105 LEU A CA 1
ATOM 842 C C . LEU A 1 105 ? -7.868 -1.159 6.235 1.00 95.25 105 LEU A C 1
ATOM 844 O O . LEU A 1 105 ? -8.797 -1.131 7.043 1.00 95.25 105 LEU A O 1
ATOM 848 N N . PHE A 1 106 ? -8.049 -1.016 4.920 1.00 94.56 106 PHE A N 1
ATOM 849 C CA . PHE A 1 106 ? -9.370 -0.888 4.305 1.00 94.56 106 PHE A CA 1
ATOM 850 C C . PHE A 1 106 ? -10.221 -2.131 4.577 1.00 94.56 106 PHE A C 1
ATOM 852 O O . PHE A 1 106 ? -11.295 -2.010 5.160 1.00 94.56 106 PHE A O 1
ATOM 859 N N . ASP A 1 107 ? -9.693 -3.318 4.272 1.00 94.12 107 ASP A N 1
ATOM 860 C CA . ASP A 1 107 ? -10.373 -4.598 4.488 1.00 94.12 107 ASP A CA 1
ATOM 861 C C . ASP A 1 107 ? -10.715 -4.807 5.968 1.00 94.12 107 ASP A C 1
ATOM 863 O O . ASP A 1 107 ? -11.796 -5.281 6.310 1.00 94.12 107 ASP A O 1
ATOM 867 N N . ALA A 1 108 ? -9.806 -4.427 6.872 1.00 92.94 108 ALA A N 1
ATOM 868 C CA . ALA A 1 108 ? -10.060 -4.513 8.304 1.00 92.94 108 ALA A CA 1
ATOM 869 C C . ALA A 1 108 ? -11.166 -3.561 8.759 1.00 92.94 108 ALA A C 1
ATOM 871 O O . ALA A 1 108 ? -11.960 -3.927 9.618 1.00 92.94 108 ALA A O 1
ATOM 872 N N . THR A 1 109 ? -11.205 -2.346 8.212 1.00 91.69 109 THR A N 1
ATOM 873 C CA . THR A 1 109 ? -12.217 -1.341 8.559 1.00 91.69 109 THR A CA 1
ATOM 874 C C . THR A 1 109 ? -13.590 -1.750 8.040 1.00 91.69 109 THR A C 1
ATOM 876 O O . THR A 1 109 ? -14.562 -1.648 8.781 1.00 91.69 109 THR A O 1
ATOM 879 N N . ASP A 1 110 ? -13.655 -2.276 6.817 1.00 91.62 110 ASP A N 1
ATOM 880 C CA . ASP A 1 110 ? -14.878 -2.836 6.237 1.00 91.62 110 ASP A CA 1
ATOM 881 C C . ASP A 1 110 ? -15.373 -4.039 7.055 1.00 91.62 110 ASP A C 1
ATOM 883 O O . ASP A 1 110 ? -16.536 -4.112 7.432 1.00 91.62 110 ASP A O 1
ATOM 887 N N . ALA A 1 111 ? -14.464 -4.931 7.465 1.00 91.25 111 ALA A N 1
ATOM 888 C CA . ALA A 1 111 ? -14.805 -6.072 8.313 1.00 91.25 111 ALA A CA 1
ATOM 889 C C . ALA A 1 111 ? -15.203 -5.691 9.751 1.00 91.25 111 ALA A C 1
ATOM 891 O O . ALA A 1 111 ? -15.854 -6.488 10.429 1.00 91.25 111 ALA A O 1
ATOM 892 N N . LEU A 1 112 ? -14.785 -4.522 10.249 1.00 92.31 112 LEU A N 1
ATOM 893 C CA . LEU A 1 112 ? -15.111 -4.058 11.599 1.00 92.31 112 LEU A CA 1
ATOM 894 C C . LEU A 1 112 ? -16.562 -3.592 11.728 1.00 92.31 112 LEU A C 1
ATOM 896 O O . LEU A 1 112 ? -17.064 -3.597 12.849 1.00 92.31 112 LEU A O 1
ATOM 900 N N . VAL A 1 113 ? -17.217 -3.181 10.640 1.00 91.31 113 VAL A N 1
ATOM 901 C CA . VAL A 1 113 ? -18.592 -2.666 10.662 1.00 91.31 113 VAL A CA 1
ATOM 902 C C . VAL A 1 113 ? -19.530 -3.723 10.088 1.00 91.31 113 VAL A C 1
ATOM 904 O O . VAL A 1 113 ? -19.485 -4.033 8.901 1.00 91.31 113 VAL A O 1
ATOM 907 N N . GLU A 1 114 ? -20.390 -4.293 10.930 1.00 87.56 114 GLU A N 1
ATOM 908 C CA . GLU A 1 114 ? -21.399 -5.252 10.477 1.00 87.56 114 GLU A CA 1
ATOM 909 C C . GLU A 1 114 ? -22.572 -4.546 9.770 1.00 87.56 114 GLU A C 1
ATOM 911 O O . GLU A 1 114 ? -22.757 -3.332 9.871 1.00 87.56 114 GLU A O 1
ATOM 916 N N . GLN A 1 115 ? -23.397 -5.311 9.044 1.00 85.25 115 GLN A N 1
ATOM 917 C CA . GLN A 1 115 ? -24.529 -4.770 8.271 1.00 85.25 115 GLN A CA 1
ATOM 918 C C . GLN A 1 115 ? -25.568 -4.037 9.132 1.00 85.25 115 GLN A C 1
ATOM 920 O O . GLN A 1 115 ? -26.299 -3.189 8.623 1.00 85.25 115 GLN A O 1
ATOM 925 N N . ASP A 1 116 ? -25.644 -4.361 10.422 1.00 87.69 116 ASP A N 1
ATOM 926 C CA . ASP A 1 116 ? -26.539 -3.728 11.390 1.00 87.69 116 ASP A CA 1
ATOM 927 C C . ASP A 1 116 ? -25.940 -2.467 12.048 1.00 87.69 116 ASP A C 1
ATOM 929 O O . ASP A 1 116 ? -26.594 -1.832 12.876 1.00 87.69 116 ASP A O 1
ATOM 933 N N . GLY A 1 117 ? -24.715 -2.081 11.671 1.00 85.25 117 GLY A N 1
ATOM 934 C CA . GLY A 1 117 ? -23.988 -0.943 12.232 1.00 85.25 117 GLY A CA 1
ATOM 935 C C . GLY A 1 117 ? -23.250 -1.246 13.539 1.00 85.25 117 GLY A C 1
ATOM 936 O O . GLY A 1 117 ? -22.677 -0.328 14.133 1.00 85.25 117 GLY A O 1
ATOM 937 N N . SER A 1 118 ? -23.243 -2.500 14.004 1.00 88.88 118 SER A N 1
ATOM 938 C CA . SER A 1 118 ? -22.443 -2.912 15.157 1.00 88.88 118 SER A CA 1
ATOM 939 C C . SER A 1 118 ? -20.952 -3.032 14.807 1.00 88.88 118 SER A C 1
ATOM 941 O O . SER A 1 118 ? -20.569 -3.188 13.645 1.00 88.88 118 SER A O 1
ATOM 943 N N . ILE A 1 119 ? -20.087 -2.914 15.825 1.00 90.38 119 ILE A N 1
ATOM 944 C CA . ILE A 1 119 ? -18.628 -2.966 15.653 1.00 90.38 119 ILE A CA 1
ATOM 945 C C . ILE A 1 119 ? -18.083 -4.322 16.119 1.00 90.38 119 ILE A C 1
ATOM 947 O O . ILE A 1 119 ? -18.030 -4.615 17.318 1.00 90.38 119 ILE A O 1
ATOM 951 N N . ALA A 1 120 ? -17.590 -5.118 15.174 1.00 88.88 120 ALA A N 1
ATOM 952 C CA . ALA A 1 120 ? -17.023 -6.442 15.403 1.00 88.88 120 ALA A CA 1
ATOM 953 C C . ALA A 1 120 ? -15.540 -6.382 15.810 1.00 88.88 120 ALA A C 1
ATOM 955 O O . ALA A 1 120 ? -14.630 -6.662 15.029 1.00 88.88 120 ALA A O 1
ATOM 956 N N . LEU A 1 121 ? -15.258 -6.090 17.083 1.00 87.31 121 LEU A N 1
ATOM 957 C CA . LEU A 1 121 ? -13.884 -5.988 17.610 1.00 87.31 121 LEU A CA 1
ATOM 958 C C . LEU A 1 121 ? -13.097 -7.312 17.664 1.00 87.31 121 LEU A C 1
ATOM 960 O O . LEU A 1 121 ? -12.013 -7.348 18.243 1.00 87.31 121 LEU A O 1
ATOM 964 N N . ASN A 1 122 ? -13.592 -8.406 17.089 1.00 86.75 122 ASN A N 1
ATOM 965 C CA . ASN A 1 122 ? -12.844 -9.655 16.918 1.00 86.75 122 ASN A CA 1
ATOM 966 C C . ASN A 1 122 ? -12.090 -9.723 15.576 1.00 86.75 122 ASN A C 1
ATOM 968 O O . ASN A 1 122 ? -11.248 -10.604 15.404 1.00 86.75 122 ASN A O 1
ATOM 972 N N . LYS A 1 123 ? -12.359 -8.807 14.637 1.00 90.50 123 LYS A N 1
ATOM 973 C CA . LYS A 1 123 ? -11.664 -8.731 13.346 1.00 90.50 123 LYS A CA 1
ATOM 974 C C . LYS A 1 123 ? -10.334 -7.995 13.478 1.00 90.50 123 LYS A C 1
ATOM 976 O O . LYS A 1 123 ? -10.181 -7.098 14.309 1.00 90.50 123 LYS A O 1
ATOM 981 N N . ARG A 1 124 ? -9.340 -8.397 12.689 1.00 91.81 124 ARG A N 1
ATOM 982 C CA . ARG A 1 124 ? -7.988 -7.822 12.691 1.00 91.81 124 ARG A CA 1
ATOM 983 C C . ARG A 1 124 ? -7.524 -7.612 11.261 1.00 91.81 124 ARG A C 1
ATOM 985 O O . ARG A 1 124 ? -7.920 -8.365 10.375 1.00 91.81 124 ARG A O 1
ATOM 992 N N . ALA A 1 125 ? -6.675 -6.610 11.066 1.00 93.06 125 ALA A N 1
ATOM 993 C CA . ALA A 1 125 ? -6.019 -6.403 9.788 1.00 93.06 125 ALA A CA 1
ATOM 994 C C . ALA A 1 125 ? -5.043 -7.546 9.507 1.00 93.06 125 ALA A C 1
ATOM 996 O O . ALA A 1 125 ? -4.325 -7.988 10.413 1.00 93.06 125 ALA A O 1
ATOM 997 N N . THR A 1 126 ? -5.031 -8.000 8.254 1.00 92.38 126 THR A N 1
ATOM 998 C CA . THR A 1 126 ? -4.100 -9.015 7.758 1.00 92.38 126 THR A CA 1
ATOM 999 C C . THR A 1 126 ? -2.668 -8.559 7.993 1.00 92.38 126 THR A C 1
ATOM 1001 O O . THR A 1 126 ? -2.305 -7.429 7.666 1.00 92.38 126 THR A O 1
ATOM 1004 N N . ASP A 1 127 ? -1.851 -9.444 8.554 1.00 89.81 127 ASP A N 1
ATOM 1005 C CA . ASP A 1 127 ? -0.458 -9.133 8.835 1.00 89.81 127 ASP A CA 1
ATOM 1006 C C . ASP A 1 127 ? 0.354 -9.053 7.533 1.00 89.81 127 ASP A C 1
ATOM 1008 O O . ASP A 1 127 ? 0.592 -10.052 6.853 1.00 89.81 127 ASP A O 1
ATOM 1012 N N . VAL A 1 128 ? 0.759 -7.833 7.182 1.00 92.12 128 VAL A N 1
ATOM 1013 C CA . VAL A 1 128 ? 1.670 -7.537 6.066 1.00 92.12 128 VAL A CA 1
ATOM 1014 C C . VAL A 1 128 ? 3.056 -7.110 6.565 1.00 92.12 128 VAL A C 1
ATOM 1016 O O . VAL A 1 128 ? 3.811 -6.485 5.822 1.00 92.12 128 VAL A O 1
ATOM 1019 N N . ASN A 1 129 ? 3.389 -7.454 7.816 1.00 91.06 129 ASN A N 1
ATOM 1020 C CA . ASN A 1 129 ? 4.646 -7.158 8.500 1.00 91.06 129 ASN A CA 1
ATOM 1021 C C . ASN A 1 129 ? 4.996 -5.660 8.491 1.00 91.06 129 ASN A C 1
ATOM 1023 O O . ASN A 1 129 ? 6.105 -5.255 8.140 1.00 91.06 129 ASN A O 1
ATOM 1027 N N . ALA A 1 130 ? 4.009 -4.830 8.829 1.00 93.00 130 ALA A N 1
ATOM 1028 C CA . ALA A 1 130 ? 4.149 -3.382 8.905 1.00 93.00 130 ALA A CA 1
ATOM 1029 C C . ALA A 1 130 ? 3.782 -2.883 10.306 1.00 93.00 130 ALA A C 1
ATOM 1031 O O . ALA A 1 130 ? 2.736 -3.240 10.852 1.00 93.00 130 ALA A O 1
ATOM 1032 N N . ASP A 1 131 ? 4.602 -1.994 10.866 1.00 93.69 131 ASP A N 1
ATOM 1033 C CA . ASP A 1 131 ? 4.431 -1.480 12.233 1.00 93.69 131 ASP A CA 1
ATOM 1034 C C . ASP A 1 131 ? 3.072 -0.813 12.466 1.00 93.69 131 ASP A C 1
ATOM 1036 O O . ASP A 1 131 ? 2.493 -0.910 13.553 1.00 93.69 131 ASP A O 1
ATOM 1040 N N . VAL A 1 132 ? 2.525 -0.168 11.432 1.00 94.19 132 VAL A N 1
ATOM 1041 C CA . VAL A 1 132 ? 1.205 0.468 11.502 1.00 94.19 132 VAL A CA 1
ATOM 1042 C C . VAL A 1 132 ? 0.082 -0.561 11.658 1.00 94.19 132 VAL A C 1
ATOM 1044 O O . VAL A 1 132 ? -0.856 -0.323 12.414 1.00 94.19 132 VAL A O 1
ATOM 1047 N N . ILE A 1 133 ? 0.204 -1.736 11.032 1.00 95.56 133 ILE A N 1
ATOM 1048 C CA . ILE A 1 133 ? -0.770 -2.832 11.137 1.00 95.56 133 ILE A CA 1
ATOM 1049 C C . ILE A 1 133 ? -0.707 -3.459 12.528 1.00 95.56 133 ILE A C 1
ATOM 1051 O O . ILE A 1 133 ? -1.741 -3.676 13.161 1.00 95.56 133 ILE A O 1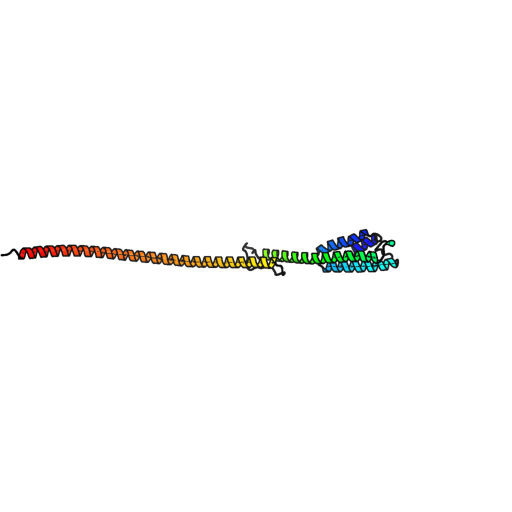
ATOM 1055 N N . HIS A 1 134 ? 0.501 -3.680 13.053 1.00 95.06 134 HIS A N 1
ATOM 1056 C CA . HIS A 1 134 ? 0.683 -4.148 14.427 1.00 95.06 134 HIS A CA 1
ATOM 1057 C C . HIS A 1 134 ? 0.096 -3.166 15.444 1.00 95.06 134 HIS A C 1
ATOM 1059 O O . HIS A 1 134 ? -0.628 -3.569 16.356 1.00 95.06 134 HIS A O 1
ATOM 1065 N N . SER A 1 135 ? 0.364 -1.872 15.265 1.00 95.19 135 SER A N 1
ATOM 1066 C CA . SER A 1 135 ? -0.164 -0.810 16.124 1.00 95.19 135 SER A CA 1
ATOM 1067 C C . SER A 1 135 ? -1.689 -0.742 16.062 1.00 95.19 135 SER A C 1
ATOM 1069 O O . SER A 1 135 ? -2.341 -0.705 17.105 1.00 95.19 135 SER A O 1
ATOM 1071 N N . PHE A 1 136 ? -2.266 -0.816 14.863 1.00 95.25 136 PHE A N 1
ATOM 1072 C CA . PHE A 1 136 ? -3.711 -0.869 14.656 1.00 95.25 136 PHE A CA 1
ATOM 1073 C C . PHE A 1 136 ? -4.347 -2.073 15.370 1.00 95.25 136 PHE A C 1
ATOM 1075 O O . PHE A 1 136 ? -5.263 -1.915 16.179 1.00 95.25 136 PHE A O 1
ATOM 1082 N N . ASN A 1 137 ? -3.800 -3.274 15.169 1.00 95.12 137 ASN A N 1
ATOM 1083 C CA . ASN A 1 137 ? -4.281 -4.490 15.825 1.00 95.12 137 ASN A CA 1
ATOM 1084 C C . ASN A 1 137 ? -4.138 -4.428 17.359 1.00 95.12 137 ASN A C 1
ATOM 1086 O O . ASN A 1 137 ? -5.007 -4.927 18.080 1.00 95.12 137 ASN A O 1
ATOM 1090 N N . LYS A 1 138 ? -3.085 -3.778 17.875 1.00 95.12 138 LYS A N 1
ATOM 1091 C CA . LYS A 1 138 ? -2.888 -3.538 19.313 1.00 95.12 138 LYS A CA 1
ATOM 1092 C C . LYS A 1 138 ? -3.945 -2.591 19.887 1.00 95.12 138 LYS A C 1
ATOM 1094 O O . LYS A 1 138 ? -4.454 -2.854 20.976 1.00 95.12 138 LYS A O 1
ATOM 1099 N N . VAL A 1 139 ? -4.310 -1.531 19.163 1.00 95.00 139 VAL A N 1
ATOM 1100 C CA . VAL A 1 139 ? -5.396 -0.620 19.564 1.00 95.00 139 VAL A CA 1
ATOM 1101 C C . VAL A 1 139 ? -6.723 -1.376 19.652 1.00 95.00 139 VAL A C 1
ATOM 1103 O O . VAL A 1 139 ? -7.393 -1.294 20.681 1.00 95.00 139 VAL A O 1
ATOM 1106 N N . LEU A 1 140 ? -7.066 -2.187 18.645 1.00 94.56 140 LEU A N 1
ATOM 1107 C CA . LEU A 1 140 ? -8.282 -3.011 18.673 1.00 94.56 140 LEU A CA 1
ATOM 1108 C C . LEU A 1 140 ? -8.300 -3.994 19.853 1.00 94.56 140 LEU A C 1
ATOM 1110 O O . LEU A 1 140 ? -9.319 -4.142 20.527 1.00 94.56 140 LEU A O 1
ATOM 1114 N N . ALA A 1 141 ? -7.165 -4.631 20.151 1.00 94.56 141 ALA A N 1
ATOM 1115 C CA . ALA A 1 141 ? -7.042 -5.523 21.304 1.00 94.56 141 ALA A CA 1
ATOM 1116 C C . ALA A 1 141 ? -7.219 -4.781 22.643 1.00 94.56 141 ALA A C 1
ATOM 1118 O O . ALA A 1 141 ? -7.862 -5.295 23.564 1.00 94.56 141 ALA A O 1
ATOM 1119 N N . SER A 1 142 ? -6.692 -3.557 22.743 1.00 95.62 142 SER A N 1
ATOM 1120 C CA . SER A 1 142 ? -6.881 -2.706 23.918 1.00 95.62 142 SER A CA 1
ATOM 1121 C C . SER A 1 142 ? -8.349 -2.319 24.094 1.00 95.62 142 SER A C 1
ATOM 1123 O O . SER A 1 142 ? -8.868 -2.444 25.198 1.00 95.62 142 SER A O 1
ATOM 1125 N N . LEU A 1 143 ? -9.039 -1.915 23.022 1.00 94.56 143 LEU A N 1
ATOM 1126 C CA . LEU A 1 143 ? -10.471 -1.592 23.060 1.00 94.56 143 LEU A CA 1
ATOM 1127 C C . LEU A 1 143 ? -11.312 -2.789 23.513 1.00 94.56 143 LEU A C 1
ATOM 1129 O O . LEU A 1 143 ? -12.156 -2.652 24.397 1.00 94.56 143 LEU A O 1
ATOM 1133 N N . GLN A 1 144 ? -11.039 -3.976 22.969 1.00 93.44 144 GLN A N 1
ATOM 1134 C CA . GLN A 1 144 ? -11.727 -5.203 23.365 1.00 93.44 144 GLN A CA 1
ATOM 1135 C C . GLN A 1 144 ? -11.520 -5.524 24.854 1.00 93.44 144 GLN A C 1
ATOM 1137 O O . GLN A 1 144 ? -12.467 -5.898 25.546 1.00 93.44 144 GLN A O 1
ATOM 1142 N N . THR A 1 145 ? -10.296 -5.347 25.362 1.00 95.38 145 THR A N 1
ATOM 1143 C CA . THR A 1 145 ? -9.987 -5.541 26.788 1.00 95.38 145 THR A CA 1
ATOM 1144 C C . THR A 1 145 ? -10.739 -4.534 27.653 1.00 95.38 145 THR A C 1
ATOM 1146 O O . THR A 1 145 ? -11.359 -4.926 28.638 1.00 95.38 145 THR A O 1
ATOM 1149 N N . THR A 1 146 ? -10.759 -3.259 27.262 1.00 96.00 146 THR A N 1
ATOM 1150 C CA . THR A 1 146 ? -11.485 -2.208 27.987 1.00 96.00 146 THR A CA 1
ATOM 1151 C C . THR A 1 146 ? -12.983 -2.496 28.059 1.00 96.00 146 THR A C 1
ATOM 1153 O O . THR A 1 146 ? -13.561 -2.426 29.140 1.00 96.00 146 THR A O 1
ATOM 1156 N N . ILE A 1 147 ? -13.617 -2.878 26.945 1.00 93.94 147 ILE A N 1
ATOM 1157 C CA . ILE A 1 147 ? -15.050 -3.215 26.920 1.00 93.94 147 ILE A CA 1
ATOM 1158 C C . ILE A 1 147 ? -15.342 -4.444 27.782 1.00 93.94 147 ILE A C 1
ATOM 1160 O O . ILE A 1 147 ? -16.332 -4.464 28.510 1.00 93.94 147 ILE A O 1
ATOM 1164 N N . LYS A 1 148 ? -14.463 -5.452 27.764 1.00 94.25 148 LYS A N 1
ATOM 1165 C CA . LYS A 1 148 ? -14.597 -6.621 28.640 1.00 94.25 148 LYS A CA 1
ATOM 1166 C C . LYS A 1 148 ? -14.569 -6.222 30.118 1.00 94.25 148 LYS A C 1
ATOM 1168 O O . LYS A 1 148 ? -15.423 -6.673 30.876 1.00 94.25 148 LYS A O 1
ATOM 1173 N N . THR A 1 149 ? -13.629 -5.366 30.518 1.00 96.69 149 THR A N 1
ATOM 1174 C CA . THR A 1 149 ? -13.545 -4.842 31.890 1.00 96.69 149 THR A CA 1
ATOM 1175 C C . THR A 1 149 ? -14.792 -4.039 32.258 1.00 96.69 149 THR A C 1
ATOM 1177 O O . THR A 1 149 ? -15.318 -4.211 33.352 1.00 96.69 149 THR A O 1
ATOM 1180 N N . LEU A 1 150 ? -15.304 -3.203 31.347 1.00 96.62 150 LEU A N 1
ATOM 1181 C CA . LEU A 1 150 ? -16.532 -2.432 31.567 1.00 96.62 150 LEU A CA 1
ATOM 1182 C C . LEU A 1 150 ? -17.751 -3.336 31.780 1.00 96.62 150 LEU A C 1
ATOM 1184 O O . LEU A 1 150 ? -18.499 -3.126 32.730 1.00 96.62 150 LEU A O 1
ATOM 1188 N N . ASN A 1 151 ? -17.926 -4.364 30.946 1.00 95.19 151 ASN A N 1
ATOM 1189 C CA . ASN A 1 151 ? -19.020 -5.324 31.099 1.00 95.19 151 ASN A CA 1
ATOM 1190 C C . ASN A 1 151 ? -18.922 -6.096 32.422 1.00 95.19 151 ASN A C 1
ATOM 1192 O O . ASN A 1 151 ? -19.938 -6.301 33.084 1.00 95.19 151 ASN A O 1
ATOM 1196 N N . GLN A 1 152 ? -17.709 -6.479 32.835 1.00 97.19 152 GLN A N 1
ATOM 1197 C CA . GLN A 1 152 ? -17.496 -7.129 34.129 1.00 97.19 152 GLN A CA 1
ATOM 1198 C C . GLN A 1 152 ? -17.866 -6.196 35.287 1.00 97.19 152 GLN A C 1
ATOM 1200 O O . GLN A 1 152 ? -18.649 -6.579 36.148 1.00 97.19 152 GLN A O 1
ATOM 1205 N N . ALA A 1 153 ? -17.379 -4.953 35.270 1.00 97.31 153 ALA A N 1
ATOM 1206 C CA . ALA A 1 153 ? -17.690 -3.971 36.305 1.00 97.31 153 ALA A CA 1
ATOM 1207 C C . ALA A 1 153 ? -19.196 -3.664 36.385 1.00 97.31 153 ALA A C 1
ATOM 1209 O O . ALA A 1 153 ? -19.740 -3.526 37.477 1.00 97.31 153 ALA A O 1
ATOM 1210 N N . ALA A 1 154 ? -19.887 -3.595 35.242 1.00 97.38 154 ALA A N 1
ATOM 1211 C CA . ALA A 1 154 ? -21.337 -3.424 35.200 1.00 97.38 154 ALA A CA 1
ATOM 1212 C C . ALA A 1 154 ? -22.078 -4.623 35.818 1.00 97.38 154 ALA A C 1
ATOM 1214 O O . ALA A 1 154 ? -23.028 -4.432 36.576 1.00 97.38 154 ALA A O 1
ATOM 1215 N N . SER A 1 155 ? -21.623 -5.850 35.541 1.00 97.69 155 SER A N 1
ATOM 1216 C CA . SER A 1 155 ? -22.165 -7.064 36.160 1.00 97.69 155 SER A CA 1
ATOM 1217 C C . SER A 1 155 ? -21.941 -7.083 37.674 1.00 97.69 155 SER A C 1
ATOM 1219 O O . SER A 1 155 ? -22.860 -7.403 38.425 1.00 97.69 155 SER A O 1
ATOM 1221 N N . ASP A 1 156 ? -20.746 -6.714 38.134 1.00 97.38 156 ASP A N 1
ATOM 1222 C CA . ASP A 1 156 ? -20.412 -6.680 39.561 1.00 97.38 156 ASP A CA 1
ATOM 1223 C C . ASP A 1 156 ? -21.258 -5.628 40.301 1.00 97.38 156 ASP A C 1
ATOM 1225 O O . ASP A 1 156 ? -21.793 -5.901 41.377 1.00 97.38 156 ASP A O 1
ATOM 1229 N N . LEU A 1 157 ? -21.457 -4.451 39.692 1.00 97.44 157 LEU A N 1
ATOM 1230 C CA . LEU A 1 157 ? -22.351 -3.411 40.211 1.00 97.44 157 LEU A CA 1
ATOM 1231 C C . LEU A 1 157 ? -23.804 -3.884 40.303 1.00 97.44 157 LEU A C 1
ATOM 1233 O O . LEU A 1 157 ? -24.485 -3.561 41.276 1.00 97.44 157 LEU A O 1
ATOM 1237 N N . HIS A 1 158 ? -24.281 -4.652 39.320 1.00 97.31 158 HIS A N 1
ATOM 1238 C CA . HIS A 1 158 ? -25.631 -5.211 39.348 1.00 97.31 158 HIS A CA 1
ATOM 1239 C C . HIS A 1 158 ? -25.813 -6.159 40.543 1.00 97.31 158 HIS A C 1
ATOM 1241 O O . HIS A 1 158 ? -26.731 -5.970 41.339 1.00 97.31 158 HIS A O 1
ATOM 1247 N N . VAL A 1 159 ? -24.871 -7.087 40.748 1.00 97.50 159 VAL A N 1
ATOM 1248 C CA . VAL A 1 159 ? -24.874 -8.007 41.901 1.00 97.50 159 VAL A CA 1
ATOM 1249 C C . VAL A 1 159 ? -24.789 -7.248 43.230 1.00 97.50 159 VAL A C 1
ATOM 1251 O O . VAL A 1 159 ? -25.494 -7.571 44.186 1.00 97.50 159 VAL A O 1
ATOM 1254 N N . GLN A 1 160 ? -23.948 -6.215 43.313 1.00 97.44 160 GLN A N 1
ATOM 1255 C CA . GLN A 1 160 ? -23.824 -5.406 44.526 1.00 97.44 160 GLN A CA 1
ATOM 1256 C C . GLN A 1 160 ? -25.109 -4.621 44.831 1.00 97.44 160 GLN A C 1
ATOM 1258 O O . GLN A 1 160 ? -25.479 -4.479 45.997 1.00 97.44 160 GLN A O 1
ATOM 1263 N N . SER A 1 161 ? -25.807 -4.142 43.798 1.00 97.38 161 SER A N 1
ATOM 1264 C CA . SER A 1 161 ? -27.100 -3.469 43.937 1.00 97.38 161 SER A CA 1
ATOM 1265 C C . SER A 1 161 ? -28.186 -4.417 44.455 1.00 97.38 161 SER A C 1
ATOM 1267 O O . SER A 1 161 ? -28.933 -4.041 45.362 1.00 97.38 161 SER A O 1
ATOM 1269 N N . ASP A 1 162 ? -28.225 -5.655 43.954 1.00 97.62 162 ASP A N 1
ATOM 1270 C CA . ASP A 1 162 ? -29.155 -6.686 44.425 1.00 97.62 162 ASP A CA 1
ATOM 1271 C C . ASP A 1 162 ? -28.915 -7.036 45.900 1.00 97.62 162 ASP A C 1
ATOM 1273 O O . ASP A 1 162 ? -29.861 -7.077 46.693 1.00 97.62 162 ASP A O 1
ATOM 1277 N N . ASN A 1 163 ? -27.648 -7.197 46.299 1.00 97.50 163 ASN A N 1
ATOM 1278 C CA . ASN A 1 163 ? -27.277 -7.437 47.695 1.00 97.50 163 ASN A CA 1
ATOM 1279 C C . ASN A 1 163 ? -27.680 -6.266 48.601 1.00 97.50 163 ASN A C 1
ATOM 1281 O O . ASN A 1 163 ? -28.296 -6.482 49.641 1.00 97.50 163 ASN A O 1
ATOM 1285 N N . LEU A 1 164 ? -27.418 -5.021 48.188 1.00 96.69 164 LEU A N 1
ATOM 1286 C CA . LEU A 1 164 ? -27.815 -3.835 48.953 1.00 96.69 164 LEU A CA 1
ATOM 1287 C C . LEU A 1 164 ? -29.341 -3.738 49.112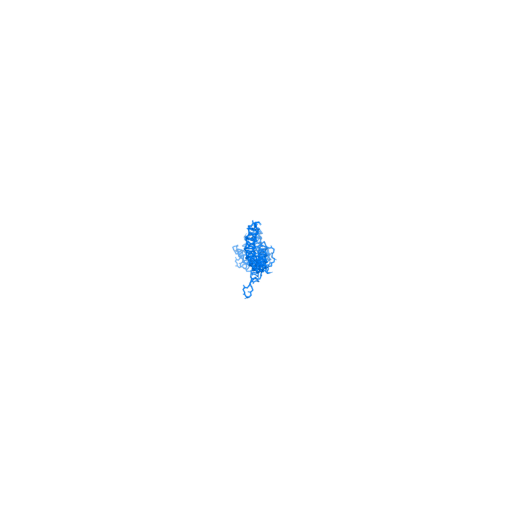 1.00 96.69 164 LEU A C 1
ATOM 1289 O O . LEU A 1 164 ? -29.837 -3.349 50.170 1.00 96.69 164 LEU A O 1
ATOM 1293 N N . SER A 1 165 ? -30.100 -4.110 48.077 1.00 97.81 165 SER A N 1
ATOM 1294 C CA . SER A 1 165 ? -31.562 -4.183 48.149 1.00 97.81 165 SER A CA 1
ATOM 1295 C C . SER A 1 165 ? -32.028 -5.244 49.152 1.00 97.81 165 SER A C 1
ATOM 1297 O O . SER A 1 165 ? -32.949 -4.998 49.938 1.00 97.81 165 SER A O 1
ATOM 1299 N N . ALA A 1 166 ? -31.383 -6.415 49.162 1.00 97.19 166 ALA A N 1
ATOM 1300 C CA . ALA A 1 166 ? -31.668 -7.485 50.114 1.00 97.19 166 ALA A CA 1
ATOM 1301 C C . ALA A 1 166 ? -31.340 -7.072 51.560 1.00 97.19 166 ALA A C 1
ATOM 1303 O O . ALA A 1 166 ? -32.185 -7.227 52.447 1.00 97.19 166 ALA A O 1
ATOM 1304 N N . ASP A 1 167 ? -30.174 -6.465 51.785 1.00 97.00 167 ASP A N 1
ATOM 1305 C CA . ASP A 1 167 ? -29.755 -5.941 53.088 1.00 97.00 167 ASP A CA 1
ATOM 1306 C C . ASP A 1 167 ? -30.710 -4.851 53.582 1.00 97.00 167 ASP A C 1
ATOM 1308 O O . ASP A 1 167 ? -31.128 -4.868 54.741 1.00 97.00 167 ASP A O 1
ATOM 1312 N N . GLY A 1 168 ? -31.136 -3.945 52.695 1.00 96.75 168 GLY A N 1
ATOM 1313 C CA . GLY A 1 168 ? -32.127 -2.916 53.006 1.00 96.75 168 GLY A CA 1
ATOM 1314 C C . GLY A 1 168 ? -33.465 -3.500 53.471 1.00 96.75 168 GLY A C 1
ATOM 1315 O O . GLY A 1 168 ? -34.036 -3.026 54.455 1.00 96.75 168 GLY A O 1
ATOM 1316 N N . LYS A 1 169 ? -33.947 -4.572 52.825 1.00 96.69 169 LYS A N 1
ATOM 1317 C CA . LYS A 1 169 ? -35.164 -5.289 53.251 1.00 96.69 169 LYS A CA 1
ATOM 1318 C C . LYS A 1 169 ? -34.983 -5.965 54.610 1.00 96.69 169 LYS A C 1
ATOM 1320 O O . LYS A 1 169 ? -35.872 -5.874 55.454 1.00 96.69 169 LYS A O 1
ATOM 1325 N N . SER A 1 170 ? -33.839 -6.610 54.836 1.00 97.00 170 SER A N 1
ATOM 1326 C CA . SER A 1 170 ? -33.528 -7.255 56.117 1.00 97.00 170 SER A CA 1
ATOM 1327 C C . SER A 1 170 ? -33.431 -6.236 57.255 1.00 97.00 170 SER A C 1
ATOM 1329 O O . SER A 1 170 ? -33.980 -6.450 58.336 1.00 97.00 170 SER A O 1
ATOM 1331 N N . LEU A 1 171 ? -32.797 -5.087 57.005 1.00 96.69 171 LEU A N 1
ATOM 1332 C CA . LEU A 1 171 ? -32.699 -3.995 57.968 1.00 96.69 171 LEU A CA 1
ATOM 1333 C C . LEU A 1 171 ? -34.078 -3.423 58.313 1.00 96.69 171 LEU A C 1
ATOM 1335 O O . LEU A 1 171 ? -34.374 -3.225 59.491 1.00 96.69 171 LEU A O 1
ATOM 1339 N N . ALA A 1 172 ? -34.935 -3.204 57.312 1.00 96.69 172 ALA A N 1
ATOM 1340 C CA . ALA A 1 172 ? -36.305 -2.745 57.531 1.00 96.69 172 ALA A CA 1
ATOM 1341 C C . ALA A 1 172 ? -37.105 -3.734 58.399 1.00 96.69 172 ALA A C 1
ATOM 1343 O O . ALA A 1 172 ? -37.744 -3.320 59.368 1.00 96.69 172 ALA A O 1
ATOM 1344 N N . ALA A 1 173 ? -37.006 -5.037 58.117 1.00 96.44 173 ALA A N 1
ATOM 1345 C CA . ALA A 1 173 ? -37.648 -6.079 58.919 1.00 96.44 173 ALA A CA 1
ATOM 1346 C C . ALA A 1 173 ? -37.105 -6.128 60.361 1.00 96.44 173 ALA A C 1
ATOM 1348 O O . ALA A 1 173 ? -37.874 -6.212 61.322 1.00 96.44 173 ALA A O 1
ATOM 1349 N N . GLY A 1 174 ? -35.785 -6.016 60.536 1.00 96.88 174 GLY A N 1
ATOM 1350 C CA . GLY A 1 174 ? -35.153 -5.951 61.856 1.00 96.88 174 GLY A CA 1
ATOM 1351 C C . GLY A 1 174 ? -35.577 -4.717 62.658 1.00 96.88 174 GLY A C 1
ATOM 1352 O O . GLY A 1 174 ? -35.785 -4.806 63.870 1.00 96.88 174 GLY A O 1
ATOM 1353 N N . MET A 1 175 ? -35.764 -3.576 61.989 1.00 96.19 175 MET A N 1
ATOM 1354 C CA . MET A 1 175 ? -36.266 -2.351 62.611 1.00 96.19 175 MET A CA 1
ATOM 1355 C C . MET A 1 175 ? -37.723 -2.508 63.064 1.00 96.19 175 MET A C 1
ATOM 1357 O O . MET A 1 175 ? -38.046 -2.131 64.189 1.00 96.19 175 MET A O 1
ATOM 1361 N N . GLU A 1 176 ? -38.581 -3.135 62.252 1.00 96.56 176 GLU A N 1
ATOM 1362 C CA . GLU A 1 176 ? -39.961 -3.458 62.643 1.00 96.56 176 GLU A CA 1
ATOM 1363 C C . GLU A 1 176 ? -39.997 -4.366 63.885 1.00 96.56 176 GLU A C 1
ATOM 1365 O O . GLU A 1 176 ? -40.757 -4.124 64.825 1.00 96.56 176 GLU A O 1
ATOM 1370 N N . GLN A 1 177 ? -39.130 -5.382 63.936 1.00 96.19 177 GLN A N 1
ATOM 1371 C CA . GLN A 1 177 ? -39.022 -6.263 65.098 1.00 96.19 177 GLN A CA 1
ATOM 1372 C C . GLN A 1 177 ? -38.545 -5.509 66.348 1.00 96.19 177 GLN A C 1
ATOM 1374 O O . GLN A 1 177 ? -39.082 -5.721 67.436 1.00 96.19 177 GLN A O 1
ATOM 1379 N N . LYS A 1 178 ? -37.567 -4.605 66.211 1.00 92.75 178 LYS A N 1
ATOM 1380 C CA . LYS A 1 178 ? -37.086 -3.781 67.329 1.00 92.75 178 LYS A CA 1
ATOM 1381 C C . LYS A 1 178 ? -38.154 -2.830 67.856 1.00 92.75 178 LYS A C 1
ATOM 1383 O O . LYS A 1 178 ? -38.250 -2.681 69.069 1.00 92.75 178 LYS A O 1
ATOM 1388 N N . LEU A 1 179 ? -38.972 -2.240 66.986 1.00 95.69 179 LEU A N 1
ATOM 1389 C CA . LEU A 1 179 ? -40.098 -1.402 67.406 1.00 95.69 179 LEU A CA 1
ATOM 1390 C C . LEU A 1 179 ? -41.115 -2.198 68.237 1.00 95.69 179 LEU A C 1
ATOM 1392 O O . LEU A 1 179 ? -41.506 -1.734 69.304 1.00 95.69 179 LEU A O 1
ATOM 1396 N N . LYS A 1 180 ? -41.456 -3.427 67.821 1.00 95.06 180 LYS A N 1
ATOM 1397 C CA . LYS A 1 180 ? -42.327 -4.325 68.608 1.00 95.06 180 LYS A CA 1
ATOM 1398 C C . LYS A 1 180 ? -41.731 -4.670 69.976 1.00 95.06 180 LYS A C 1
ATOM 1400 O O . LYS A 1 180 ? -42.454 -4.752 70.964 1.00 95.06 180 LYS A O 1
ATOM 1405 N N . GLU A 1 181 ? -40.417 -4.874 70.049 1.00 94.50 181 GLU A N 1
ATOM 1406 C CA . GLU A 1 181 ? -39.730 -5.142 71.317 1.00 94.50 181 GLU A CA 1
ATOM 1407 C C . GLU A 1 181 ? -39.783 -3.923 72.255 1.00 94.50 181 GLU A C 1
ATOM 1409 O O . GLU A 1 181 ? -40.063 -4.065 73.443 1.00 94.50 181 GLU A O 1
ATOM 1414 N N . VAL A 1 182 ? -39.573 -2.714 71.721 1.00 95.19 182 VAL A N 1
ATOM 1415 C CA . VAL A 1 182 ? -39.687 -1.456 72.479 1.00 95.19 182 VAL A CA 1
ATOM 1416 C C . VAL A 1 182 ? -41.111 -1.249 72.998 1.00 95.19 182 VAL A C 1
ATOM 1418 O O . VAL A 1 182 ? -41.283 -0.877 74.156 1.00 95.19 182 VAL A O 1
ATOM 1421 N N . GLU A 1 183 ? -42.127 -1.540 72.186 1.00 94.19 183 GLU A N 1
ATOM 1422 C CA . GLU A 1 183 ? -43.535 -1.460 72.591 1.00 94.19 183 GLU A CA 1
ATOM 1423 C C . GLU A 1 183 ? -43.854 -2.429 73.743 1.00 94.19 183 GLU A C 1
ATOM 1425 O O . GLU A 1 183 ? -44.488 -2.044 74.726 1.00 94.19 183 GLU A O 1
ATOM 1430 N N . ARG A 1 184 ? -43.328 -3.661 73.693 1.00 94.50 184 ARG A N 1
ATOM 1431 C CA . ARG A 1 184 ? -43.436 -4.621 74.807 1.00 94.50 184 ARG A CA 1
ATOM 1432 C C . ARG A 1 184 ? -42.755 -4.127 76.079 1.00 94.50 184 ARG A C 1
ATOM 1434 O O . ARG A 1 184 ? -43.309 -4.295 77.162 1.00 94.50 184 ARG A O 1
ATOM 1441 N N . ILE A 1 185 ? -41.568 -3.528 75.966 1.00 93.81 185 ILE A N 1
ATOM 1442 C CA . ILE A 1 185 ? -40.853 -2.956 77.116 1.00 93.81 185 ILE A CA 1
ATOM 1443 C C . ILE A 1 185 ? -41.665 -1.810 77.727 1.00 93.81 185 ILE A C 1
ATOM 1445 O O . ILE A 1 185 ? -41.789 -1.746 78.950 1.00 93.81 185 ILE A O 1
ATOM 1449 N N . ALA A 1 186 ? -42.242 -0.933 76.903 1.00 93.44 186 ALA A N 1
ATOM 1450 C CA . ALA A 1 186 ? -43.097 0.154 77.371 1.00 93.44 186 ALA A CA 1
ATOM 1451 C C . ALA A 1 186 ? -44.309 -0.386 78.148 1.00 93.44 186 ALA A C 1
ATOM 1453 O O . ALA A 1 186 ? -44.515 0.013 79.293 1.00 93.44 186 ALA A O 1
ATOM 1454 N N . ALA A 1 187 ? -45.026 -1.367 77.589 1.00 92.88 187 ALA A N 1
ATOM 1455 C CA . ALA A 1 187 ? -46.164 -2.005 78.253 1.00 92.88 187 ALA A CA 1
ATOM 1456 C C . ALA A 1 187 ? -45.775 -2.655 79.596 1.00 92.88 187 ALA A C 1
ATOM 1458 O O . ALA A 1 187 ? -46.441 -2.445 80.609 1.00 92.88 187 ALA A O 1
ATOM 1459 N N . ALA A 1 188 ? -44.657 -3.387 79.643 1.00 93.50 188 ALA A N 1
ATOM 1460 C CA . ALA A 1 188 ? -44.156 -3.984 80.883 1.00 93.50 188 ALA A CA 1
ATOM 1461 C C . ALA A 1 188 ? -43.744 -2.925 81.926 1.00 93.50 188 ALA A C 1
ATOM 1463 O O . ALA A 1 188 ? -43.916 -3.124 83.128 1.00 93.50 188 ALA A O 1
ATOM 1464 N N . THR A 1 189 ? -43.212 -1.784 81.478 1.00 92.19 189 THR A N 1
ATOM 1465 C CA . THR A 1 189 ? -42.834 -0.663 82.355 1.00 92.19 189 THR A CA 1
ATOM 1466 C C . THR A 1 189 ? -44.072 0.037 82.932 1.00 92.19 189 THR A C 1
ATOM 1468 O O . THR A 1 189 ? -44.070 0.420 84.107 1.00 92.19 189 THR A O 1
ATOM 1471 N N . GLU A 1 190 ? -45.149 0.167 82.151 1.00 91.38 190 GLU A N 1
ATOM 1472 C CA . GLU A 1 190 ? -46.449 0.664 82.625 1.00 91.38 190 GLU A CA 1
ATOM 1473 C C . GLU A 1 190 ? -47.066 -0.276 83.667 1.00 91.38 190 GLU A C 1
ATOM 1475 O O . GLU A 1 190 ? -47.462 0.173 84.745 1.00 91.38 190 GLU A O 1
ATOM 1480 N N . GLU A 1 191 ? -47.082 -1.583 83.395 1.00 90.88 191 GLU A N 1
ATOM 1481 C CA . GLU A 1 191 ? -47.574 -2.595 84.335 1.00 90.88 191 GLU A CA 1
ATOM 1482 C C . GLU A 1 191 ? -46.770 -2.585 85.644 1.00 90.88 191 GLU A C 1
ATOM 1484 O O . GLU A 1 191 ? -47.333 -2.590 86.742 1.00 90.88 191 GLU A O 1
ATOM 1489 N N . MET A 1 192 ? -45.441 -2.498 85.549 1.00 90.12 192 MET A N 1
ATOM 1490 C CA . MET A 1 192 ? -44.563 -2.390 86.713 1.00 90.12 192 MET A CA 1
ATOM 1491 C C . MET A 1 192 ? -44.856 -1.130 87.534 1.00 90.12 192 MET A C 1
ATOM 1493 O O . MET A 1 192 ? -44.926 -1.202 88.762 1.00 90.12 192 MET A O 1
ATOM 1497 N N . SER A 1 193 ? -45.076 0.010 86.874 1.00 89.94 193 SER A N 1
ATOM 1498 C CA . SER A 1 193 ? -45.448 1.268 87.536 1.00 89.94 193 SER A CA 1
ATOM 1499 C C . SER A 1 193 ? -46.800 1.159 88.248 1.00 89.94 193 SER A C 1
ATOM 1501 O O . SER A 1 193 ? -46.941 1.625 89.381 1.00 89.94 193 SER A O 1
ATOM 1503 N N . TYR A 1 194 ? -47.778 0.494 87.628 1.00 89.19 194 TYR A N 1
ATOM 1504 C CA . TYR A 1 194 ? -49.078 0.220 88.241 1.00 89.19 194 TYR A CA 1
ATOM 1505 C C . TYR A 1 194 ? -48.943 -0.660 89.492 1.00 89.19 194 TYR A C 1
ATOM 1507 O O . TYR A 1 194 ? -49.487 -0.332 90.550 1.00 89.19 194 TYR A O 1
ATOM 1515 N N . ASN A 1 195 ? -48.155 -1.734 89.408 1.00 88.50 195 ASN A N 1
ATOM 1516 C CA . ASN A 1 195 ? -47.887 -2.625 90.535 1.00 88.50 195 ASN A CA 1
ATOM 1517 C C . ASN A 1 195 ? -47.119 -1.924 91.667 1.00 88.50 195 ASN A C 1
ATOM 1519 O O . ASN A 1 195 ? -47.466 -2.107 92.833 1.00 88.50 195 ASN A O 1
ATOM 1523 N N . LEU A 1 196 ? -46.133 -1.076 91.356 1.00 87.06 196 LEU A N 1
ATOM 1524 C CA . LEU A 1 196 ? -45.429 -0.242 92.340 1.00 87.06 196 LEU A CA 1
ATOM 1525 C C . LEU A 1 196 ? -46.384 0.714 93.066 1.00 87.06 196 LEU A C 1
ATOM 1527 O O . LEU A 1 196 ? -46.337 0.819 94.292 1.00 87.06 196 LEU A O 1
ATOM 1531 N N . ALA A 1 197 ? -47.292 1.370 92.338 1.00 82.62 197 ALA A N 1
ATOM 1532 C CA . ALA A 1 197 ? -48.318 2.220 92.939 1.00 82.62 197 ALA A CA 1
ATOM 1533 C C . ALA A 1 197 ? -49.279 1.417 93.837 1.00 82.62 197 ALA A C 1
ATOM 1535 O O . ALA A 1 197 ? -49.675 1.884 94.909 1.00 82.62 197 ALA A O 1
ATOM 1536 N N . GLY A 1 198 ? -49.629 0.194 93.426 1.00 82.25 198 GLY A N 1
ATOM 1537 C CA . GLY A 1 198 ? -50.406 -0.753 94.226 1.00 82.25 198 GLY A CA 1
ATOM 1538 C C . GLY A 1 198 ? -49.692 -1.166 95.517 1.00 82.25 198 GLY A C 1
ATOM 1539 O O . GLY A 1 198 ? -50.281 -1.080 96.595 1.00 82.25 198 GLY A O 1
ATOM 1540 N N . LEU A 1 199 ? -48.410 -1.537 95.432 1.00 83.44 199 LEU A N 1
ATOM 1541 C CA . LEU A 1 199 ? -47.568 -1.864 96.587 1.00 83.44 199 LEU A CA 1
ATOM 1542 C C . LEU A 1 199 ? -47.445 -0.684 97.550 1.00 83.44 199 LEU A C 1
ATOM 1544 O O . LEU A 1 199 ? -47.564 -0.874 98.756 1.00 83.44 199 LEU A O 1
ATOM 1548 N N . HIS A 1 200 ? -47.272 0.535 97.037 1.00 81.88 200 HIS A N 1
ATOM 1549 C CA . HIS A 1 200 ? -47.220 1.736 97.866 1.00 81.88 200 HIS A CA 1
ATOM 1550 C C . HIS A 1 200 ? -48.538 1.967 98.624 1.00 81.88 200 HIS A C 1
ATOM 1552 O O . HIS A 1 200 ? -48.526 2.268 99.817 1.00 81.88 200 HIS A O 1
ATOM 1558 N N . LYS A 1 201 ? -49.693 1.776 97.968 1.00 79.44 201 LYS A N 1
ATOM 1559 C CA . LYS A 1 201 ? -51.005 1.833 98.638 1.00 79.44 201 LYS A CA 1
ATOM 1560 C C . LYS A 1 201 ? -51.157 0.753 99.709 1.00 79.44 201 LYS A C 1
ATOM 1562 O O . LYS A 1 201 ? -51.668 1.048 100.786 1.00 79.44 201 LYS A O 1
ATOM 1567 N N . LEU A 1 202 ? -50.721 -0.475 99.427 1.00 79.44 202 LEU A N 1
ATOM 1568 C CA . LEU A 1 202 ? -50.768 -1.579 100.386 1.00 79.44 202 LEU A CA 1
ATOM 1569 C C . LEU A 1 202 ? -49.861 -1.302 101.594 1.00 79.44 202 LEU A C 1
ATOM 1571 O O . LEU A 1 202 ? -50.293 -1.480 102.727 1.00 79.44 202 LEU A O 1
ATOM 1575 N N . ALA A 1 203 ? -48.642 -0.812 101.363 1.00 76.81 203 ALA A N 1
ATOM 1576 C CA . ALA A 1 203 ? -47.706 -0.429 102.415 1.00 76.81 203 ALA A CA 1
ATOM 1577 C C . ALA A 1 203 ? -48.281 0.683 103.307 1.00 76.81 203 ALA A C 1
ATOM 1579 O O . ALA A 1 203 ? -48.280 0.538 104.526 1.00 76.81 203 ALA A O 1
ATOM 1580 N N . ALA A 1 204 ? -48.865 1.732 102.717 1.00 76.31 204 ALA A N 1
ATOM 1581 C CA . ALA A 1 204 ? -49.533 2.799 103.466 1.00 76.31 204 ALA A CA 1
ATOM 1582 C C . ALA A 1 204 ? -50.740 2.287 104.277 1.00 76.31 204 ALA A C 1
ATOM 1584 O O . ALA A 1 204 ? -50.976 2.729 105.402 1.00 76.31 204 ALA A O 1
ATOM 1585 N N . ALA A 1 205 ? -51.504 1.333 103.734 1.00 75.12 205 ALA A N 1
ATOM 1586 C CA . ALA A 1 205 ? -52.606 0.697 104.453 1.00 75.12 205 ALA A CA 1
ATOM 1587 C C . ALA A 1 205 ? -52.108 -0.154 105.635 1.00 75.12 205 ALA A C 1
ATOM 1589 O O . ALA A 1 205 ? -52.684 -0.089 106.719 1.00 75.12 205 ALA A O 1
ATOM 1590 N N . VAL A 1 206 ? -51.022 -0.913 105.455 1.00 76.44 206 VAL A N 1
ATOM 1591 C CA . VAL A 1 206 ? -50.381 -1.685 106.532 1.00 76.44 206 VAL A CA 1
ATOM 1592 C C . VAL A 1 206 ? -49.826 -0.756 107.611 1.00 76.44 206 VAL A C 1
ATOM 1594 O O . VAL A 1 206 ? -50.036 -1.022 108.790 1.00 76.44 206 VAL A O 1
ATOM 1597 N N . GLU A 1 207 ? -49.190 0.356 107.243 1.00 71.69 207 GLU A N 1
ATOM 1598 C CA . GLU A 1 207 ? -48.690 1.354 108.194 1.00 71.69 207 GLU A CA 1
ATOM 1599 C C . GLU A 1 207 ? -49.826 1.963 109.030 1.00 71.69 207 GLU A C 1
ATOM 1601 O O . GLU A 1 207 ? -49.717 2.042 110.252 1.00 71.69 207 GLU A O 1
ATOM 1606 N N . LEU A 1 208 ? -50.962 2.302 108.407 1.00 70.38 208 LEU A N 1
ATOM 1607 C CA . LEU A 1 208 ? -52.175 2.747 109.105 1.00 70.38 208 LEU A CA 1
ATOM 1608 C C . LEU A 1 208 ? -52.716 1.690 110.080 1.00 70.38 208 LEU A C 1
ATOM 1610 O O . LEU A 1 208 ? -53.095 2.028 111.203 1.00 70.38 208 LEU A O 1
ATOM 1614 N N . VAL A 1 209 ? -52.728 0.415 109.680 1.00 70.19 209 VAL A N 1
ATOM 1615 C CA . VAL A 1 209 ? -53.165 -0.697 110.539 1.00 70.19 209 VAL A CA 1
ATOM 1616 C C . VAL A 1 209 ? -52.205 -0.894 111.717 1.00 70.19 209 VAL A C 1
ATOM 1618 O O . VAL A 1 209 ? -52.661 -0.979 112.857 1.00 70.19 209 VAL A O 1
ATOM 1621 N N . VAL A 1 210 ? -50.891 -0.885 111.485 1.00 65.75 210 VAL A N 1
ATOM 1622 C CA . VAL A 1 210 ? -49.867 -0.991 112.540 1.00 65.75 210 VAL A CA 1
ATOM 1623 C C . VAL A 1 210 ? -49.963 0.186 113.521 1.00 65.75 210 VAL A C 1
ATOM 1625 O O . VAL A 1 210 ? -49.977 -0.029 114.733 1.00 65.75 210 VAL A O 1
ATOM 1628 N N . ASN A 1 211 ? -50.143 1.419 113.032 1.00 60.53 211 ASN A N 1
ATOM 1629 C CA . ASN A 1 211 ? -50.329 2.594 113.893 1.00 60.53 211 ASN A CA 1
ATOM 1630 C C . ASN A 1 211 ? -51.655 2.569 114.676 1.00 60.53 211 ASN A C 1
ATOM 1632 O O . ASN A 1 211 ? -51.740 3.137 115.765 1.00 60.53 211 ASN A O 1
ATOM 1636 N N . SER A 1 212 ? -52.694 1.912 114.150 1.00 60.09 212 SER A N 1
ATOM 1637 C CA . SER A 1 212 ? -53.967 1.719 114.860 1.00 60.09 212 SER A CA 1
ATOM 1638 C C . SER A 1 212 ? -53.889 0.645 115.957 1.00 60.09 212 SER A C 1
ATOM 1640 O O . SER A 1 212 ? -54.576 0.761 116.970 1.00 60.09 212 SER A O 1
ATOM 1642 N N . GLN A 1 213 ? -53.009 -0.351 115.802 1.00 56.38 213 GLN A N 1
ATOM 1643 C CA . GLN A 1 213 ? -52.763 -1.421 116.781 1.00 56.38 213 GLN A CA 1
ATOM 1644 C C . GLN A 1 213 ? -51.867 -0.968 117.952 1.00 56.38 213 GLN A C 1
ATOM 1646 O O . GLN A 1 213 ? -51.994 -1.494 119.050 1.00 56.38 213 GLN A O 1
ATOM 1651 N N . HIS A 1 214 ? -51.007 0.042 117.769 1.00 54.78 214 HIS A N 1
ATOM 1652 C CA . HIS A 1 214 ? -50.223 0.669 118.853 1.00 54.78 214 HIS A CA 1
ATOM 1653 C C . HIS A 1 214 ? -50.995 1.722 119.678 1.00 54.78 214 HIS A C 1
ATOM 1655 O O . HIS A 1 214 ? -50.436 2.315 120.598 1.00 54.78 214 HIS A O 1
ATOM 1661 N N . LYS A 1 215 ? -52.278 1.966 119.370 1.00 47.53 215 LYS A N 1
ATOM 1662 C CA . LYS A 1 215 ? -53.146 2.945 120.057 1.00 47.53 215 LYS A CA 1
ATOM 1663 C C . LYS A 1 215 ? -54.260 2.327 120.914 1.00 47.53 215 LYS A C 1
ATOM 1665 O O . LYS A 1 215 ? -55.200 3.036 121.275 1.00 47.53 215 LYS A O 1
ATOM 1670 N N . GLN A 1 216 ? -54.170 1.045 121.261 1.00 40.16 216 GLN A N 1
ATOM 1671 C CA . GLN A 1 216 ? -55.022 0.449 122.296 1.00 40.16 216 GLN A CA 1
ATOM 1672 C C . GLN A 1 216 ? -54.213 0.266 123.597 1.00 40.16 216 GLN A C 1
ATOM 1674 O O . GLN A 1 216 ? -53.057 -0.144 123.501 1.00 40.16 216 GLN A O 1
ATOM 1679 N N . PRO A 1 217 ? -54.772 0.668 124.758 1.00 49.34 217 PRO A N 1
ATOM 1680 C CA . PRO A 1 217 ? -54.063 0.804 126.036 1.00 49.34 217 PRO A CA 1
ATOM 1681 C C . PRO A 1 217 ? -53.578 -0.518 126.637 1.00 49.34 217 PRO A C 1
ATOM 1683 O O . PRO A 1 217 ? -54.213 -1.563 126.368 1.00 49.34 217 PRO A O 1
#

Secondary structure (DSSP, 8-state):
-HHHHHHHHHTTT-GGGGHHHHHHHHHHGGG--HHHHHHHHHHHHHHHHHHHHHHHTT-S--SS-GGG-SHHHHHHHHHHHHHHHHHHHHHHHHHHHHHHHHHHHHHHHHHHB-TTS-B-TT------S-HHHHHHHHHHHHHHHHHHHHHHHHHHHHHHHHHHHHHHHHHHHHHHHHHHHHHHHHHHHHHHHHHHHHHHHHHHHHHHHHHHHTT--